Protein AF-A0A3A8JZC2-F1 (afdb_monomer_lite)

Secondary structure (DSSP, 8-state):
--------EEETTEEEPB-TTS-EEHHHHHHHTT--GGG-HHHHTTSHHHHHHHHHHHHH-TT---EEEE-STT-EEEE-HHHHHHHHHHH-HHHHHHHHHHHHHHHTT-------PPPPS-HHHHHHHHHHHHHHHHHHHHHHHHHHHHHHHHHHHHHHHHHTT-TTSPEEHHHHHHHTT--HHHHHHHHHHTTSEE-SSTTPPPEE-HHHHHTTSEEEEEE--S---TTS----EEEEEE-HHHHHHHHHHHGGGPPPPPPP------------

Foldseek 3Di:
DDDDDFPFFDQPNFTWDADPVGWTFVVSLCVSLPVDPCLDPVNLCVDPVNVVVQVVQCVVDVPDPQWDFADDPPTTITGDPVVSLVSQVVSDPVSNVSSCVRVVCVVVVNRPDVDPDDCPPDNVVVVVVVVVVVVVVVVVVVVVVVVVVVVVVCVVVVVVVVLLVPPPPWDFLVVLCVVLQADSVRSVVVCVVVQQWDAPDVVAETDGDPVCVVVSQKDKDWDFDPDDDPPDDTDIGIGIIGGPNNSVVCCVPCSVNHDDDDPDPPPPPPDDDDDD

Radius of gyration: 37.82 Å; chains: 1; bounding box: 109×57×93 Å

pLDDT: mean 80.76, std 15.84, range [32.66, 95.62]

Sequence (276 aa):
MSSCKPSSIQVGDVVITQDAHGRYSLNDLHRAAGGEKRHQPSDFLRLASTQEMVRELNSGDPRSLPVEVVAGRNGGTYVCRDLVYDYAMWVSAEFRVKVIRVFDAVATGHVPQPAIPALPGDYLEALEALVVAEREKKRLAAENEAQQAQLAEQQPLYELGRDFLDTKDLWGLKKTARHLRVPQQTFFNALKQDKVLFREFEGGPWVPRALFREKGLLVFQARVPRRQQPGEQPKSYGQTMVTAAGVEWFSKKYGHLATPIPPPRANCWRWLRADE

Structure (mmCIF, N/CA/C/O backbone):
data_AF-A0A3A8JZC2-F1
#
_entry.id   AF-A0A3A8JZC2-F1
#
loop_
_atom_site.group_PDB
_atom_site.id
_atom_site.type_symbol
_atom_site.label_atom_id
_atom_site.label_alt_id
_atom_site.label_comp_id
_atom_site.label_asym_id
_atom_site.label_entity_id
_atom_site.label_seq_id
_atom_site.pdbx_PDB_ins_code
_atom_site.Cartn_x
_atom_site.Cartn_y
_atom_site.Cartn_z
_atom_site.occupancy
_atom_site.B_iso_or_equiv
_atom_site.auth_seq_id
_atom_site.auth_comp_id
_atom_site.auth_asym_id
_atom_site.auth_atom_id
_atom_site.pdbx_PDB_model_num
ATOM 1 N N . MET A 1 1 ? 29.809 -2.896 -45.544 1.00 32.66 1 MET A N 1
ATOM 2 C CA . MET A 1 1 ? 28.345 -3.063 -45.422 1.00 32.66 1 MET A CA 1
ATOM 3 C C . MET A 1 1 ? 28.088 -3.785 -44.109 1.00 32.66 1 MET A C 1
ATOM 5 O O . MET A 1 1 ? 28.152 -5.005 -44.064 1.00 32.66 1 MET A O 1
ATOM 9 N N . SER A 1 2 ? 27.955 -3.033 -43.016 1.00 35.47 2 SER A N 1
ATOM 10 C CA . SER A 1 2 ? 27.813 -3.600 -41.673 1.00 35.47 2 SER A CA 1
ATOM 11 C C . SER A 1 2 ? 26.347 -3.933 -41.423 1.00 35.47 2 SER A C 1
ATOM 13 O O . SER A 1 2 ? 25.512 -3.042 -41.317 1.00 35.47 2 SER A O 1
ATOM 15 N N . SER A 1 3 ? 26.040 -5.226 -41.377 1.00 36.59 3 SER A N 1
ATOM 16 C CA . SER A 1 3 ? 24.744 -5.755 -40.961 1.00 36.59 3 SER A CA 1
ATOM 17 C C . SER A 1 3 ? 24.585 -5.551 -39.451 1.00 36.59 3 SER A C 1
ATOM 19 O O . SER A 1 3 ? 25.008 -6.397 -38.663 1.00 36.59 3 SER A O 1
ATOM 21 N N . CYS A 1 4 ? 23.996 -4.431 -39.030 1.00 33.84 4 CYS A N 1
ATOM 22 C CA . CYS A 1 4 ? 23.571 -4.243 -37.645 1.00 33.84 4 CYS A CA 1
ATOM 23 C C . CYS A 1 4 ? 22.380 -5.171 -37.365 1.00 33.84 4 CYS A C 1
ATOM 25 O O . CYS A 1 4 ? 21.314 -5.017 -37.958 1.00 33.84 4 CYS A O 1
ATOM 27 N N . LYS A 1 5 ? 22.564 -6.159 -36.481 1.00 42.53 5 LYS A N 1
ATOM 28 C CA . LYS A 1 5 ? 21.446 -6.920 -35.907 1.00 42.53 5 LYS A CA 1
ATOM 29 C C . LYS A 1 5 ? 20.488 -5.926 -35.231 1.00 42.53 5 LYS A C 1
ATOM 31 O O . LYS A 1 5 ? 20.975 -5.119 -34.441 1.00 42.53 5 LYS A O 1
ATOM 36 N N . PRO A 1 6 ? 19.170 -5.973 -35.490 1.00 50.28 6 PRO A N 1
ATOM 37 C CA . PRO A 1 6 ? 18.229 -5.154 -34.741 1.00 50.28 6 PRO A CA 1
ATOM 38 C C . PRO A 1 6 ? 18.239 -5.617 -33.281 1.00 50.28 6 PRO A C 1
ATOM 40 O O . PRO A 1 6 ? 17.974 -6.784 -32.983 1.00 50.28 6 PRO A O 1
ATOM 43 N N . SER A 1 7 ? 18.579 -4.711 -32.368 1.00 57.12 7 SER A N 1
ATOM 44 C CA . SER A 1 7 ? 18.416 -4.932 -30.934 1.00 57.12 7 SER A CA 1
ATOM 45 C C . SER A 1 7 ? 16.920 -5.056 -30.656 1.00 57.12 7 SER A C 1
ATOM 47 O O . SER A 1 7 ? 16.180 -4.085 -30.779 1.00 57.12 7 SER A O 1
ATOM 49 N N . SER A 1 8 ? 16.450 -6.263 -30.340 1.00 67.38 8 SER A N 1
ATOM 50 C CA . SER A 1 8 ? 15.034 -6.515 -30.058 1.00 67.38 8 SER A CA 1
ATOM 51 C C . SER A 1 8 ? 14.651 -5.878 -28.720 1.00 67.38 8 SER A C 1
ATOM 53 O O . SER A 1 8 ? 14.873 -6.473 -27.666 1.00 67.38 8 SER A O 1
ATOM 55 N N . ILE A 1 9 ? 14.082 -4.671 -28.753 1.00 82.50 9 ILE A N 1
ATOM 56 C CA . ILE A 1 9 ? 13.542 -3.992 -27.569 1.00 82.50 9 ILE A CA 1
ATOM 57 C C . ILE A 1 9 ? 12.091 -4.435 -27.368 1.00 82.50 9 ILE A C 1
ATOM 59 O O . ILE A 1 9 ? 11.289 -4.367 -28.295 1.00 82.50 9 ILE A O 1
ATOM 63 N N . GLN A 1 10 ? 11.738 -4.876 -26.160 1.00 85.69 10 GLN A N 1
ATOM 64 C CA . GLN A 1 10 ? 10.372 -5.266 -25.798 1.00 85.69 10 GLN A CA 1
ATOM 65 C C . GLN A 1 10 ? 9.787 -4.293 -24.776 1.00 85.69 10 GLN A C 1
ATOM 67 O O . GLN A 1 10 ? 10.408 -4.019 -23.750 1.00 85.69 10 GLN A O 1
ATOM 72 N N . VAL A 1 11 ? 8.583 -3.783 -25.044 1.00 83.75 11 VAL A N 1
ATOM 73 C CA . VAL A 1 11 ? 7.812 -2.951 -24.109 1.00 83.75 11 VAL A CA 1
ATOM 74 C C . VAL A 1 11 ? 6.503 -3.676 -23.807 1.00 83.75 11 VAL A C 1
ATOM 76 O O . VAL A 1 11 ? 5.629 -3.775 -24.667 1.00 83.75 11 VAL A O 1
ATOM 79 N N . GLY A 1 12 ? 6.375 -4.210 -22.588 1.00 81.62 12 GLY A N 1
ATOM 80 C CA . GLY A 1 12 ? 5.307 -5.165 -22.276 1.00 81.62 12 GLY A CA 1
ATOM 81 C C . GLY A 1 12 ? 5.463 -6.428 -23.128 1.00 81.62 12 GLY A C 1
ATOM 82 O O . GLY A 1 12 ? 6.566 -6.955 -23.230 1.00 81.62 12 GLY A O 1
ATOM 83 N N . ASP A 1 13 ? 4.388 -6.851 -23.792 1.00 82.12 13 ASP A N 1
ATOM 84 C CA . ASP A 1 13 ? 4.382 -8.045 -24.654 1.00 82.12 13 ASP A CA 1
ATOM 85 C C . ASP A 1 13 ? 4.677 -7.732 -26.134 1.00 82.12 13 ASP A C 1
ATOM 87 O O . ASP A 1 13 ? 4.568 -8.600 -27.003 1.00 82.12 13 ASP A O 1
ATOM 91 N N . VAL A 1 14 ? 5.023 -6.480 -26.456 1.00 88.00 14 VAL A N 1
ATOM 92 C CA . VAL A 1 14 ? 5.218 -6.033 -27.839 1.00 88.00 14 VAL A CA 1
ATOM 93 C C . VAL A 1 14 ? 6.696 -5.783 -28.119 1.00 88.00 14 VAL A C 1
ATOM 95 O O . VAL A 1 14 ? 7.346 -4.967 -27.464 1.00 88.00 14 VAL A O 1
ATOM 98 N N . VAL A 1 15 ? 7.215 -6.464 -29.142 1.00 88.94 15 VAL A N 1
ATOM 99 C CA . VAL A 1 15 ? 8.532 -6.176 -29.723 1.00 88.94 15 VAL A CA 1
ATOM 100 C C . VAL A 1 15 ? 8.439 -4.884 -30.531 1.00 88.94 15 VAL A C 1
ATOM 102 O O . VAL A 1 15 ? 7.585 -4.755 -31.410 1.00 88.94 15 VAL A O 1
ATOM 105 N N . ILE A 1 16 ? 9.316 -3.933 -30.223 1.00 90.25 16 ILE A N 1
ATOM 106 C CA . ILE A 1 16 ? 9.430 -2.657 -30.917 1.00 90.25 16 ILE A CA 1
ATOM 107 C C . ILE A 1 16 ? 10.426 -2.808 -32.059 1.00 90.25 16 ILE A C 1
ATOM 109 O O . ILE A 1 16 ? 11.611 -3.070 -31.840 1.00 90.25 16 ILE A O 1
ATOM 113 N N . THR A 1 17 ? 9.946 -2.622 -33.285 1.00 89.12 17 THR A N 1
ATOM 114 C CA . THR A 1 17 ? 10.793 -2.696 -34.476 1.00 89.12 17 THR A CA 1
ATOM 115 C C . THR A 1 17 ? 11.673 -1.454 -34.579 1.00 89.12 17 THR A C 1
ATOM 117 O O . THR A 1 17 ? 11.202 -0.335 -34.359 1.00 89.12 17 THR A O 1
ATOM 120 N N . GLN A 1 18 ? 12.934 -1.653 -34.958 1.00 88.00 18 GLN A N 1
ATOM 121 C CA . GLN A 1 18 ? 13.877 -0.583 -35.259 1.00 88.00 18 GLN A CA 1
ATOM 122 C C . GLN A 1 18 ? 14.235 -0.608 -36.747 1.00 88.00 18 GLN A C 1
ATOM 124 O O . GLN A 1 18 ? 14.371 -1.685 -37.331 1.00 88.00 18 GLN A O 1
ATOM 129 N N . ASP A 1 19 ? 14.369 0.561 -37.365 1.00 85.81 19 ASP A N 1
ATOM 130 C CA . ASP A 1 19 ? 14.799 0.663 -38.758 1.00 85.81 19 ASP A CA 1
ATOM 131 C C . ASP A 1 19 ? 16.331 0.715 -38.910 1.00 85.81 19 ASP A C 1
ATOM 133 O O . ASP A 1 19 ? 17.086 0.719 -37.935 1.00 85.81 19 ASP A O 1
ATOM 137 N N . ALA A 1 20 ? 16.803 0.767 -40.159 1.00 82.25 20 ALA A N 1
ATOM 138 C CA . ALA A 1 20 ? 18.231 0.795 -40.483 1.00 82.25 20 ALA A CA 1
ATOM 139 C C . ALA A 1 20 ? 18.966 2.048 -39.967 1.00 82.25 20 ALA A C 1
ATOM 141 O O . ALA A 1 20 ? 20.194 2.045 -39.886 1.00 82.25 20 ALA A O 1
ATOM 142 N N . HIS A 1 21 ? 18.229 3.101 -39.611 1.00 81.50 21 HIS A N 1
ATOM 143 C CA . HIS A 1 21 ? 18.758 4.359 -39.086 1.00 81.50 21 HIS A CA 1
ATOM 144 C C . HIS A 1 21 ? 18.653 4.443 -37.557 1.00 81.50 21 HIS A C 1
ATOM 146 O O . HIS A 1 21 ? 18.985 5.472 -36.970 1.00 81.50 21 HIS A O 1
ATOM 152 N N . GLY A 1 22 ? 18.218 3.368 -36.897 1.00 83.69 22 GLY A N 1
ATOM 153 C CA . GLY A 1 22 ? 18.127 3.305 -35.447 1.00 83.69 22 GLY A CA 1
ATOM 154 C C . GLY A 1 22 ? 16.863 3.941 -34.856 1.00 83.69 22 GLY A C 1
ATOM 155 O O . GLY A 1 22 ? 16.810 4.141 -33.639 1.00 83.69 22 GLY A O 1
ATOM 156 N N . ARG A 1 23 ? 15.840 4.241 -35.663 1.00 90.00 23 ARG A N 1
ATOM 157 C CA . ARG A 1 23 ? 14.550 4.786 -35.203 1.00 90.00 23 ARG A CA 1
ATOM 158 C C . ARG A 1 23 ? 13.572 3.683 -34.831 1.00 90.00 23 ARG A C 1
ATOM 160 O O . ARG A 1 23 ? 13.573 2.613 -35.431 1.00 90.00 23 ARG A O 1
ATOM 167 N N . TYR A 1 24 ? 12.697 3.971 -33.878 1.00 91.75 24 TYR A N 1
ATOM 168 C CA . TYR A 1 24 ? 11.741 3.031 -33.304 1.00 91.75 24 TYR A CA 1
ATOM 169 C C . TYR A 1 24 ? 10.343 3.211 -33.891 1.00 91.75 24 TYR A C 1
ATOM 171 O O . TYR A 1 24 ? 9.880 4.335 -34.088 1.00 91.75 24 TYR A O 1
ATOM 179 N N . SER A 1 25 ? 9.656 2.097 -34.135 1.00 92.56 25 SER A N 1
ATOM 180 C CA . SER A 1 25 ? 8.290 2.063 -34.664 1.00 92.56 25 SER A CA 1
ATOM 181 C C . SER A 1 25 ? 7.274 2.590 -33.647 1.00 92.56 25 SER A C 1
ATOM 183 O O . SER A 1 25 ? 6.933 1.923 -32.667 1.00 92.56 25 SER A O 1
ATOM 185 N N . LEU A 1 26 ? 6.722 3.773 -33.912 1.00 93.94 26 LEU A N 1
ATOM 186 C CA . LEU A 1 26 ? 5.672 4.387 -33.103 1.00 93.94 26 LEU A CA 1
ATOM 187 C C . LEU A 1 26 ? 4.365 3.582 -33.154 1.00 93.94 26 LEU A C 1
ATOM 189 O O . LEU A 1 26 ? 3.600 3.581 -32.194 1.00 93.94 26 LEU A O 1
ATOM 193 N N . ASN A 1 27 ? 4.132 2.841 -34.242 1.00 92.94 27 ASN A N 1
ATOM 194 C CA . ASN A 1 27 ? 2.996 1.926 -34.370 1.00 92.94 27 ASN A CA 1
ATOM 195 C C . ASN A 1 27 ? 3.091 0.755 -33.379 1.00 92.94 27 ASN A C 1
ATOM 197 O O . ASN A 1 27 ? 2.078 0.335 -32.814 1.00 92.94 27 ASN A O 1
ATOM 201 N N . ASP A 1 28 ? 4.299 0.233 -33.151 1.00 92.56 28 ASP A N 1
ATOM 202 C CA . ASP A 1 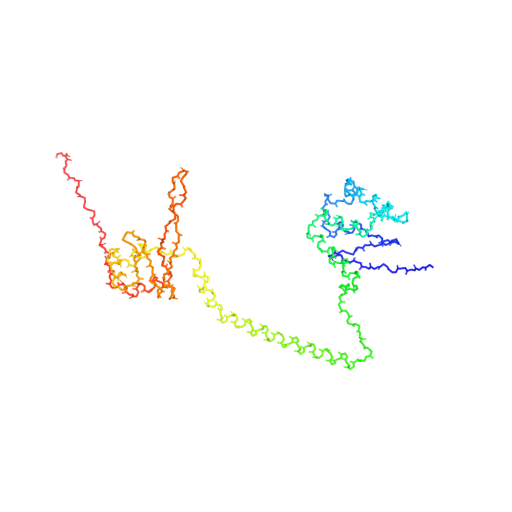28 ? 4.517 -0.833 -32.172 1.00 92.56 28 ASP A CA 1
ATOM 203 C C . ASP A 1 28 ? 4.363 -0.299 -30.744 1.00 92.56 28 ASP A C 1
ATOM 205 O O . ASP A 1 28 ? 3.709 -0.945 -29.925 1.00 92.56 28 ASP A O 1
ATOM 209 N N . LEU A 1 29 ? 4.855 0.916 -30.463 1.00 92.88 29 LEU A N 1
ATOM 210 C CA . LEU A 1 29 ? 4.621 1.583 -29.176 1.00 92.88 29 LEU A CA 1
ATOM 211 C C . LEU A 1 29 ? 3.138 1.860 -28.930 1.00 92.88 29 LEU A C 1
ATOM 213 O O . LEU A 1 29 ? 2.651 1.651 -27.823 1.00 92.88 29 LEU A O 1
ATOM 217 N N . HIS A 1 30 ? 2.410 2.294 -29.956 1.00 93.81 30 HIS A N 1
ATOM 218 C CA . HIS A 1 30 ? 0.974 2.522 -29.869 1.00 93.81 30 HIS A CA 1
ATOM 219 C C . HIS A 1 30 ? 0.218 1.244 -29.491 1.00 93.81 30 HIS A C 1
ATOM 221 O O . HIS A 1 30 ? -0.664 1.259 -28.631 1.00 93.81 30 HIS A O 1
ATOM 227 N N . ARG A 1 31 ? 0.607 0.112 -30.091 1.00 92.56 31 ARG A N 1
ATOM 228 C CA . ARG A 1 31 ? 0.071 -1.208 -29.746 1.00 92.56 31 ARG A CA 1
ATOM 229 C C . ARG A 1 31 ? 0.446 -1.611 -28.317 1.00 92.56 31 ARG A C 1
ATOM 231 O O . ARG A 1 31 ? -0.423 -2.079 -27.588 1.00 92.56 31 ARG A O 1
ATOM 238 N N . ALA A 1 32 ? 1.689 -1.369 -27.899 1.00 92.25 32 ALA A N 1
ATOM 239 C CA . ALA A 1 32 ? 2.161 -1.624 -26.534 1.00 92.25 32 ALA A CA 1
ATOM 240 C C . ALA A 1 32 ? 1.425 -0.781 -25.474 1.00 92.25 32 ALA A C 1
ATOM 242 O O . ALA A 1 32 ? 1.244 -1.219 -24.340 1.00 92.25 32 ALA A O 1
ATOM 243 N N . ALA A 1 33 ? 0.976 0.417 -25.851 1.00 90.00 33 ALA A N 1
ATOM 244 C CA . ALA A 1 33 ? 0.192 1.322 -25.017 1.00 90.00 33 ALA A CA 1
ATOM 245 C C . ALA A 1 33 ? -1.304 0.963 -24.918 1.00 90.00 33 ALA A C 1
ATOM 247 O O . ALA A 1 33 ? -2.027 1.607 -24.161 1.00 90.00 33 ALA A O 1
ATOM 248 N N . GLY A 1 34 ? -1.782 -0.028 -25.680 1.00 91.19 34 GLY A N 1
ATOM 249 C CA . GLY A 1 34 ? -3.189 -0.449 -25.691 1.00 91.19 34 GLY A CA 1
ATOM 250 C C . GLY A 1 34 ? -4.012 0.029 -26.894 1.00 91.19 34 GLY A C 1
ATOM 251 O O . GLY A 1 34 ? -5.204 -0.258 -26.955 1.00 91.19 34 GLY A O 1
ATOM 252 N N . GLY A 1 35 ? -3.412 0.720 -27.872 1.00 91.12 35 GLY A N 1
ATOM 253 C CA . GLY A 1 35 ? -4.036 0.977 -29.180 1.00 91.12 35 GLY A CA 1
ATOM 254 C C . GLY A 1 35 ? -5.245 1.924 -29.179 1.00 91.12 35 GLY A C 1
ATOM 255 O O . GLY A 1 35 ? -6.092 1.857 -30.072 1.00 91.12 35 GLY A O 1
ATOM 256 N N . GLU A 1 36 ? -5.375 2.791 -28.173 1.00 92.31 36 GLU A N 1
ATOM 257 C CA . GLU A 1 36 ? -6.504 3.720 -28.074 1.00 92.31 36 GLU A CA 1
ATOM 258 C C . GLU A 1 36 ? -6.496 4.761 -29.202 1.00 92.31 36 GLU A C 1
ATOM 260 O O . GLU A 1 36 ? -5.521 5.484 -29.373 1.00 92.31 36 GLU A O 1
ATOM 265 N N . LYS A 1 37 ? -7.617 4.946 -29.911 1.00 92.00 37 LYS A N 1
ATOM 266 C CA . LYS A 1 37 ? -7.690 5.845 -31.084 1.00 92.00 37 LYS A CA 1
ATOM 267 C C . LYS A 1 37 ? -7.189 7.276 -30.842 1.00 92.00 37 LYS A C 1
ATOM 269 O O . LYS A 1 37 ? -6.607 7.854 -31.744 1.00 92.00 37 LYS A O 1
ATOM 274 N N . ARG A 1 38 ? -7.382 7.835 -29.642 1.00 91.69 38 ARG A N 1
ATOM 275 C CA . ARG A 1 38 ? -6.912 9.189 -29.284 1.00 91.69 38 ARG A CA 1
ATOM 276 C C . ARG A 1 38 ? -5.388 9.326 -29.216 1.00 91.69 38 ARG A C 1
ATOM 278 O O . ARG A 1 38 ? -4.890 10.441 -29.212 1.00 91.69 38 ARG A O 1
ATOM 285 N N . HIS A 1 39 ? -4.668 8.208 -29.126 1.00 93.62 39 HIS A N 1
ATOM 286 C CA . HIS A 1 39 ? -3.213 8.157 -29.015 1.00 93.62 39 HIS A CA 1
ATOM 287 C C . HIS A 1 39 ? -2.543 7.734 -30.327 1.00 93.62 39 HIS A C 1
ATOM 289 O O . HIS A 1 39 ? -1.429 7.204 -30.316 1.00 93.62 39 HIS A O 1
ATOM 295 N N . GLN A 1 40 ? -3.223 7.895 -31.465 1.00 93.00 40 GLN A N 1
ATOM 296 C CA . GLN A 1 40 ? -2.682 7.457 -32.745 1.00 93.00 40 GLN A CA 1
ATOM 297 C C . GLN A 1 40 ? -1.400 8.225 -33.117 1.00 93.00 40 GLN A C 1
ATOM 299 O O . GLN A 1 40 ? -1.322 9.438 -32.910 1.00 93.00 40 GLN A O 1
ATOM 304 N N . PRO A 1 41 ? -0.407 7.548 -33.722 1.00 93.38 41 PRO A N 1
ATOM 305 C CA . PRO A 1 41 ? 0.836 8.169 -34.189 1.00 93.38 41 PRO A CA 1
ATOM 306 C C . PRO A 1 41 ? 0.634 9.400 -35.084 1.00 93.38 41 PRO A C 1
ATOM 308 O O . PRO A 1 41 ? 1.400 10.357 -35.005 1.00 93.38 41 PRO A O 1
ATOM 311 N N . SER A 1 42 ? -0.410 9.405 -35.919 1.00 90.94 42 SER A N 1
ATOM 312 C CA . SER A 1 42 ? -0.754 10.546 -36.773 1.00 90.94 42 SER A CA 1
ATOM 313 C C . SER A 1 42 ? -1.184 11.776 -35.979 1.00 90.94 42 SER A C 1
ATOM 315 O O . SER A 1 42 ? -0.852 12.890 -36.372 1.00 90.94 42 SER A O 1
ATOM 317 N N . ASP A 1 43 ? -1.910 11.586 -34.877 1.00 93.25 43 ASP A N 1
ATOM 318 C CA . ASP A 1 43 ? -2.395 12.686 -34.042 1.00 93.25 43 ASP A CA 1
ATOM 319 C C . ASP A 1 43 ? -1.253 13.275 -33.220 1.00 93.25 43 ASP A C 1
ATOM 321 O O . ASP A 1 43 ? -1.117 14.495 -33.144 1.00 93.25 43 ASP A O 1
ATOM 325 N N . PHE A 1 44 ? -0.369 12.415 -32.708 1.00 94.38 44 PHE A N 1
ATOM 326 C CA . PHE A 1 44 ? 0.852 12.826 -32.021 1.00 94.38 44 PHE A CA 1
ATOM 327 C C . PHE A 1 44 ? 1.730 13.740 -32.889 1.00 94.38 44 PHE A C 1
ATOM 329 O O . PHE A 1 44 ? 2.082 14.839 -32.472 1.00 94.38 44 PHE A O 1
ATOM 336 N N . LEU A 1 45 ? 2.013 13.351 -34.138 1.00 92.38 45 LEU A N 1
ATOM 337 C CA . LEU A 1 45 ? 2.840 14.158 -35.051 1.00 92.38 45 LEU A CA 1
ATOM 338 C C . LEU A 1 45 ? 2.199 15.498 -35.464 1.00 92.38 45 LEU A C 1
ATOM 340 O O . LEU A 1 45 ? 2.875 16.377 -36.007 1.00 92.38 45 LEU A O 1
ATOM 344 N N . ARG A 1 46 ? 0.892 15.670 -35.240 1.00 92.75 46 ARG A N 1
ATOM 345 C CA . ARG A 1 46 ? 0.176 16.923 -35.515 1.00 92.75 46 ARG A CA 1
ATOM 346 C C . ARG A 1 46 ? 0.214 17.901 -34.344 1.00 92.75 46 ARG A C 1
ATOM 348 O O . ARG A 1 46 ? -0.156 19.057 -34.541 1.00 92.75 46 ARG A O 1
ATOM 355 N N . LEU A 1 47 ? 0.636 17.467 -33.155 1.00 94.00 47 LEU A N 1
ATOM 356 C CA . LEU A 1 47 ? 0.746 18.336 -31.988 1.00 94.00 47 LEU A CA 1
ATOM 357 C C . LEU A 1 47 ? 1.810 19.412 -32.219 1.00 94.00 47 LEU A C 1
ATOM 359 O O . LEU A 1 47 ? 2.914 19.124 -32.679 1.00 94.00 47 LEU A O 1
ATOM 363 N N . ALA A 1 48 ? 1.483 20.653 -31.850 1.00 93.19 48 ALA A N 1
ATOM 364 C CA . ALA A 1 48 ? 2.405 21.781 -31.970 1.00 93.19 48 ALA A CA 1
ATOM 365 C C . ALA A 1 48 ? 3.699 21.540 -31.174 1.00 93.19 48 ALA A C 1
ATOM 367 O O . ALA A 1 48 ? 4.783 21.745 -31.709 1.00 93.19 48 ALA A O 1
ATOM 368 N N . SER A 1 49 ? 3.588 21.002 -29.953 1.00 92.06 49 SER A N 1
ATOM 369 C CA . SER A 1 49 ? 4.734 20.659 -29.098 1.00 92.06 49 SER A CA 1
ATOM 370 C C . SER A 1 49 ? 5.676 19.651 -29.758 1.00 92.06 49 SER A C 1
ATOM 372 O O . SER A 1 49 ? 6.890 19.834 -29.764 1.00 92.06 49 SER A O 1
ATOM 374 N N . THR A 1 50 ? 5.123 18.606 -30.373 1.00 93.00 50 THR A N 1
ATOM 375 C CA . THR A 1 50 ? 5.910 17.570 -31.048 1.00 93.00 50 THR A CA 1
ATOM 376 C C . THR A 1 50 ? 6.563 18.122 -32.316 1.00 93.00 50 THR A C 1
ATOM 378 O O . THR A 1 50 ? 7.716 17.809 -32.599 1.00 93.00 50 THR A O 1
ATOM 381 N N . GLN A 1 51 ? 5.886 19.001 -33.062 1.00 92.75 51 GLN A N 1
ATOM 382 C CA . GLN A 1 51 ? 6.485 19.677 -34.219 1.00 92.75 51 GLN A CA 1
ATOM 383 C C . GLN A 1 51 ? 7.625 20.622 -33.826 1.00 92.75 51 GLN A C 1
ATOM 385 O O . GLN A 1 51 ? 8.632 20.681 -34.531 1.00 92.75 51 GLN A O 1
ATOM 390 N N . GLU A 1 52 ? 7.488 21.347 -32.717 1.00 93.25 52 GLU A N 1
ATOM 391 C CA . GLU A 1 52 ? 8.556 22.181 -32.155 1.00 93.25 52 GLU A CA 1
ATOM 392 C C . GLU A 1 52 ? 9.759 21.330 -31.739 1.00 93.25 52 GLU A C 1
ATOM 394 O O . GLU A 1 52 ? 10.883 21.623 -32.144 1.00 93.25 52 GLU A O 1
ATOM 399 N N . MET A 1 53 ? 9.523 20.217 -31.042 1.00 92.31 53 MET A N 1
ATOM 400 C CA . MET A 1 53 ? 10.578 19.275 -30.663 1.00 92.31 53 MET A CA 1
ATOM 401 C C . MET A 1 53 ? 11.288 18.675 -31.885 1.00 92.31 53 MET A C 1
ATOM 403 O O . MET A 1 53 ? 12.513 18.600 -31.918 1.00 92.31 53 MET A O 1
ATOM 407 N N . VAL A 1 54 ? 10.544 18.293 -32.927 1.00 91.38 54 VAL A N 1
ATOM 408 C CA . VAL A 1 54 ? 11.125 17.807 -34.189 1.00 91.38 54 VAL A CA 1
ATOM 409 C C . VAL A 1 54 ? 12.003 18.876 -34.844 1.00 91.38 54 VAL A C 1
ATOM 411 O O . VAL A 1 54 ? 13.054 18.540 -35.389 1.00 91.38 54 VAL A O 1
ATOM 414 N N . ARG A 1 55 ? 11.610 20.156 -34.809 1.00 90.06 55 ARG A N 1
ATOM 415 C CA . ARG A 1 55 ? 12.438 21.253 -35.343 1.00 90.06 55 ARG A CA 1
ATOM 416 C C . ARG A 1 55 ? 13.744 21.392 -34.566 1.00 90.06 55 ARG A C 1
ATOM 418 O O . ARG A 1 55 ? 14.788 21.469 -35.203 1.00 90.06 55 ARG A O 1
ATOM 425 N N . GLU A 1 56 ? 13.684 21.339 -33.238 1.00 90.19 56 GLU A N 1
ATOM 426 C CA . GLU A 1 56 ? 14.868 21.420 -32.371 1.00 90.19 56 GLU A CA 1
ATOM 427 C C . GLU A 1 56 ? 15.847 20.257 -32.620 1.00 90.19 56 GLU A C 1
ATOM 429 O O . GLU A 1 56 ? 17.056 20.446 -32.772 1.00 90.19 56 GLU A O 1
ATOM 434 N N . LEU A 1 57 ? 15.318 19.037 -32.759 1.00 87.56 57 LEU A N 1
ATOM 435 C CA . LEU A 1 57 ? 16.119 17.845 -33.054 1.00 87.56 57 LEU A CA 1
ATOM 436 C C . LEU A 1 57 ? 16.760 17.876 -34.451 1.00 87.56 57 LEU A C 1
ATOM 438 O O . LEU A 1 57 ? 17.798 17.248 -34.658 1.00 87.56 57 LEU A O 1
ATOM 442 N N . ASN A 1 58 ? 16.160 18.596 -35.404 1.00 84.81 58 ASN A N 1
ATOM 443 C CA . ASN A 1 58 ? 16.737 18.818 -36.732 1.00 84.81 58 ASN A CA 1
ATOM 444 C C . ASN A 1 58 ? 17.794 19.935 -36.733 1.00 84.81 58 ASN A C 1
ATOM 446 O O . ASN A 1 58 ? 18.731 19.878 -37.528 1.00 84.81 58 ASN A O 1
ATOM 450 N N . SER A 1 59 ? 17.672 20.954 -35.872 1.00 78.75 59 SER A N 1
ATOM 451 C CA . SER A 1 59 ? 18.662 22.040 -35.798 1.00 78.75 59 SER A CA 1
ATOM 452 C C . SER A 1 59 ? 19.984 21.620 -35.155 1.00 78.75 59 SER A C 1
ATOM 454 O O . SER A 1 59 ? 21.014 22.216 -35.463 1.00 78.75 59 SER A O 1
ATOM 456 N N . GLY A 1 60 ? 19.975 20.598 -34.292 1.00 69.94 60 GLY A N 1
ATOM 457 C CA . GLY A 1 60 ? 21.178 20.099 -33.614 1.00 69.94 60 GLY A CA 1
ATOM 458 C C . GLY A 1 60 ? 22.135 19.284 -34.499 1.00 69.94 60 GLY A C 1
ATOM 459 O O . GLY A 1 60 ? 23.345 19.335 -34.290 1.00 69.94 60 GLY A O 1
ATOM 460 N N . ASP A 1 61 ? 21.620 18.559 -35.500 1.00 73.12 61 ASP A N 1
ATOM 461 C CA . ASP A 1 61 ? 22.414 17.804 -36.482 1.00 73.12 61 ASP A CA 1
ATOM 462 C C . ASP A 1 61 ? 21.646 17.692 -37.818 1.00 73.12 61 ASP A C 1
ATOM 464 O O . ASP A 1 61 ? 20.620 17.013 -37.871 1.00 73.12 61 ASP A O 1
ATOM 468 N N . PRO A 1 62 ? 22.141 18.279 -38.927 1.00 66.50 62 PRO A N 1
ATOM 469 C CA . PRO A 1 62 ? 21.501 18.202 -40.246 1.00 66.50 62 PRO A CA 1
ATOM 470 C C . PRO A 1 62 ? 21.367 16.785 -40.825 1.00 66.50 62 PRO A C 1
ATOM 472 O O . PRO A 1 62 ? 20.667 16.596 -41.821 1.00 66.50 62 PRO A O 1
ATOM 475 N N . ARG A 1 63 ? 22.079 15.794 -40.269 1.00 69.62 63 ARG A N 1
ATOM 476 C CA . ARG A 1 63 ? 21.955 14.374 -40.646 1.00 69.62 63 ARG A CA 1
ATOM 477 C C . ARG A 1 63 ? 20.960 13.611 -39.775 1.00 69.62 63 ARG A C 1
ATOM 479 O O . ARG A 1 63 ? 20.656 12.457 -40.084 1.00 69.62 63 ARG A O 1
ATOM 486 N N . SER A 1 64 ? 20.464 14.231 -38.707 1.00 72.06 64 SER A N 1
ATOM 487 C CA . SER A 1 64 ? 19.399 13.678 -37.883 1.00 72.06 64 SER A CA 1
ATOM 488 C C . SER A 1 64 ? 18.120 13.617 -38.707 1.00 72.06 64 SER A C 1
ATOM 490 O O . SER A 1 64 ? 17.654 14.616 -39.244 1.00 72.06 64 SER A O 1
ATOM 492 N N . LEU A 1 65 ? 17.547 12.423 -38.819 1.00 80.75 65 LEU A N 1
ATOM 493 C CA . LEU A 1 65 ? 16.223 12.218 -39.389 1.00 80.75 65 LEU A CA 1
ATOM 494 C C . LEU A 1 65 ? 15.306 11.804 -38.238 1.00 80.75 65 LEU A C 1
ATOM 496 O O . LEU A 1 65 ? 15.115 10.611 -38.038 1.00 80.75 65 LEU A O 1
ATOM 500 N N . PRO A 1 66 ? 14.774 12.734 -37.427 1.00 82.69 66 PRO A N 1
ATOM 501 C CA . PRO A 1 66 ? 14.083 12.395 -36.184 1.00 82.69 66 PRO A CA 1
ATOM 502 C C . PRO A 1 66 ? 12.760 11.653 -36.406 1.00 82.69 66 PRO A C 1
ATOM 504 O O . PRO A 1 66 ? 12.331 10.910 -35.526 1.00 82.69 66 PRO A O 1
ATOM 507 N N . VAL A 1 67 ? 12.128 11.818 -37.573 1.00 88.88 67 VAL A N 1
ATOM 508 C CA . VAL A 1 67 ? 10.879 11.144 -37.951 1.00 88.88 67 VAL A CA 1
ATOM 509 C C . VAL A 1 67 ? 10.971 10.656 -39.391 1.00 88.88 67 VAL A C 1
ATOM 511 O O . VAL A 1 67 ? 11.356 11.412 -40.279 1.00 88.88 67 VAL A O 1
ATOM 514 N N . GLU A 1 68 ? 10.554 9.418 -39.632 1.00 88.38 68 GLU A N 1
ATOM 515 C CA . GLU A 1 68 ? 10.318 8.877 -40.966 1.00 88.38 68 GLU A CA 1
ATOM 516 C C . GLU A 1 68 ? 8.946 8.213 -41.029 1.00 88.38 68 GLU A C 1
ATOM 518 O O . GLU A 1 68 ? 8.596 7.386 -40.189 1.00 88.38 68 GLU A O 1
ATOM 523 N N . VAL A 1 69 ? 8.155 8.579 -42.036 1.00 88.81 69 VAL A N 1
ATOM 524 C CA . VAL A 1 69 ? 6.851 7.964 -42.292 1.00 88.81 69 VAL A CA 1
ATOM 525 C C . VAL A 1 69 ? 6.962 7.151 -43.570 1.00 88.81 69 VAL A C 1
ATOM 527 O O . VAL A 1 69 ? 7.055 7.705 -44.665 1.00 88.81 69 VAL A O 1
ATOM 530 N N . VAL A 1 70 ? 6.942 5.829 -43.430 1.00 86.44 70 VAL A N 1
ATOM 531 C CA . VAL A 1 70 ? 6.975 4.902 -44.564 1.00 86.44 70 VAL A CA 1
ATOM 532 C C . VAL A 1 70 ? 5.540 4.593 -44.977 1.00 86.44 70 VAL A C 1
ATOM 534 O O . VAL A 1 70 ? 4.753 4.097 -44.172 1.00 86.44 70 VAL A O 1
ATOM 537 N N . ALA A 1 71 ? 5.183 4.876 -46.229 1.00 79.12 71 ALA A N 1
ATOM 538 C CA . ALA A 1 71 ? 3.864 4.563 -46.777 1.00 79.12 71 ALA A CA 1
ATOM 539 C C . ALA A 1 71 ? 3.800 3.121 -47.320 1.00 79.12 71 ALA A C 1
ATOM 541 O O . ALA A 1 71 ? 4.773 2.613 -47.873 1.00 79.12 71 ALA A O 1
ATOM 542 N N . GLY A 1 72 ? 2.637 2.467 -47.213 1.00 76.19 72 GLY A N 1
ATOM 543 C CA . GLY A 1 72 ? 2.374 1.154 -47.820 1.00 76.19 72 GLY A CA 1
ATOM 544 C C . GLY A 1 72 ? 1.865 0.093 -46.841 1.00 76.19 72 GLY A C 1
ATOM 545 O O . GLY A 1 72 ? 1.607 0.371 -45.675 1.00 76.19 72 GLY A O 1
ATOM 546 N N . ARG A 1 73 ? 1.717 -1.150 -47.326 1.00 69.25 73 ARG A N 1
ATOM 547 C CA . ARG A 1 73 ? 1.146 -2.285 -46.565 1.00 69.25 73 ARG A CA 1
ATOM 548 C C . ARG A 1 73 ? 1.942 -2.647 -45.304 1.00 69.25 73 ARG A C 1
ATOM 550 O O . ARG A 1 73 ? 1.348 -3.098 -44.333 1.00 69.25 73 ARG A O 1
ATOM 557 N N . ASN A 1 74 ? 3.252 -2.406 -45.329 1.00 67.81 74 ASN A N 1
ATOM 558 C CA . ASN A 1 74 ? 4.165 -2.569 -44.193 1.00 67.81 74 ASN A CA 1
ATOM 559 C C . ASN A 1 74 ? 4.676 -1.206 -43.691 1.00 67.81 74 ASN A C 1
ATOM 561 O O . ASN A 1 74 ? 5.761 -1.117 -43.124 1.00 67.81 74 ASN A O 1
ATOM 565 N N . GLY A 1 75 ? 3.934 -0.137 -43.988 1.00 78.69 75 GLY A N 1
ATOM 566 C CA . GLY A 1 75 ? 4.285 1.223 -43.619 1.00 78.69 75 GLY A CA 1
ATOM 567 C C . GLY A 1 75 ? 4.114 1.493 -42.126 1.00 78.69 75 GLY A C 1
ATOM 568 O O . GLY A 1 75 ? 3.323 0.844 -41.437 1.00 78.69 75 GLY A O 1
ATOM 569 N N . GLY A 1 76 ? 4.844 2.482 -41.626 1.00 87.00 76 GLY A N 1
ATOM 570 C CA . GLY A 1 76 ? 4.799 2.882 -40.229 1.00 87.00 76 GLY A CA 1
ATOM 571 C C . GLY A 1 76 ? 5.517 4.196 -39.976 1.00 87.00 76 GLY A C 1
ATOM 572 O O . GLY A 1 76 ? 6.280 4.680 -40.813 1.00 87.00 76 GLY A O 1
ATOM 573 N N . THR A 1 77 ? 5.237 4.775 -38.814 1.00 92.69 77 THR A N 1
ATOM 574 C CA . THR A 1 77 ? 5.916 5.973 -38.326 1.00 92.69 77 THR A CA 1
ATOM 575 C C . THR A 1 77 ? 7.093 5.547 -37.459 1.00 92.69 77 THR A C 1
ATOM 577 O O . THR A 1 77 ? 6.888 4.913 -36.426 1.00 92.69 77 THR A O 1
ATOM 580 N N . TYR A 1 78 ? 8.308 5.901 -37.861 1.00 92.00 78 TYR A N 1
ATOM 581 C CA . TYR A 1 78 ? 9.548 5.620 -37.146 1.00 92.00 78 TYR A CA 1
ATOM 582 C C . TYR A 1 78 ? 10.107 6.910 -36.564 1.00 92.00 78 TYR A C 1
ATOM 584 O O . TYR A 1 78 ? 10.211 7.913 -37.267 1.00 92.00 78 TYR A O 1
ATOM 592 N N . VAL A 1 79 ? 10.458 6.894 -35.282 1.00 93.25 79 VAL A N 1
ATOM 593 C CA . VAL A 1 79 ? 10.915 8.088 -34.564 1.00 93.25 79 VAL A CA 1
ATOM 594 C C . VAL A 1 79 ? 12.191 7.833 -33.768 1.00 93.25 79 VAL A C 1
ATOM 596 O O . VAL A 1 79 ? 12.474 6.705 -33.358 1.00 93.25 79 VAL A O 1
ATOM 599 N N . CYS A 1 80 ? 12.987 8.877 -33.547 1.00 91.62 80 CYS A N 1
ATOM 600 C CA . CYS A 1 80 ? 14.164 8.796 -32.686 1.00 91.62 80 CYS A CA 1
ATOM 601 C C . CYS A 1 80 ? 13.785 8.559 -31.209 1.00 91.62 80 CYS A C 1
ATOM 603 O O . CYS A 1 80 ? 12.627 8.678 -30.802 1.00 91.62 80 CYS A O 1
ATOM 605 N N . ARG A 1 81 ? 14.786 8.223 -30.386 1.00 91.00 81 ARG A N 1
ATOM 606 C CA . ARG A 1 81 ? 14.603 7.905 -28.960 1.00 91.00 81 ARG A CA 1
ATOM 607 C C . ARG A 1 81 ? 13.915 9.026 -28.171 1.00 91.00 81 ARG A C 1
ATOM 609 O O . ARG A 1 81 ? 13.091 8.736 -27.311 1.00 91.00 81 ARG A O 1
ATOM 616 N N . ASP A 1 82 ? 14.219 10.285 -28.455 1.00 91.69 82 ASP A N 1
ATOM 617 C CA . ASP A 1 82 ? 13.663 11.400 -27.681 1.00 91.69 82 ASP A CA 1
ATOM 618 C C . ASP A 1 82 ? 12.155 11.543 -27.916 1.00 91.69 82 ASP A C 1
ATOM 620 O O . ASP A 1 82 ? 11.379 11.706 -26.976 1.00 91.69 82 ASP A O 1
ATOM 624 N N . LEU A 1 83 ? 11.720 11.351 -29.163 1.00 93.81 83 LEU A N 1
ATOM 625 C CA . LEU A 1 83 ? 10.304 11.342 -29.532 1.00 93.81 83 LEU A CA 1
ATOM 626 C C . LEU A 1 83 ? 9.555 10.113 -29.007 1.00 93.81 83 LEU A C 1
ATOM 628 O O . LEU A 1 83 ? 8.348 10.185 -28.785 1.00 93.81 83 LEU A O 1
ATOM 632 N N . VAL A 1 84 ? 10.250 8.998 -28.754 1.00 94.00 84 VAL A N 1
ATOM 633 C CA . VAL A 1 84 ? 9.673 7.862 -28.017 1.00 94.00 84 VAL A CA 1
ATOM 634 C C . VAL A 1 84 ? 9.291 8.278 -26.595 1.00 94.00 84 VAL A C 1
ATOM 636 O O . VAL A 1 84 ? 8.206 7.924 -26.125 1.00 94.00 84 VAL A O 1
ATOM 639 N N . TYR A 1 85 ? 10.147 9.036 -25.905 1.00 94.00 85 TYR A N 1
ATOM 640 C CA . TYR A 1 85 ? 9.838 9.514 -24.558 1.00 94.00 85 TYR A CA 1
ATOM 641 C C . TYR A 1 85 ? 8.703 10.535 -24.553 1.00 94.00 85 TYR A C 1
ATOM 643 O O . TYR A 1 85 ? 7.805 10.408 -23.719 1.00 94.00 85 TYR A O 1
ATOM 651 N N . ASP A 1 86 ? 8.707 11.484 -25.491 1.00 94.88 86 ASP A N 1
ATOM 652 C CA . ASP A 1 86 ? 7.629 12.471 -25.639 1.00 94.88 86 ASP A CA 1
ATOM 653 C C . ASP A 1 86 ? 6.281 11.790 -25.928 1.00 94.88 86 ASP A C 1
ATOM 655 O O . ASP A 1 86 ? 5.283 12.042 -25.247 1.00 94.88 86 ASP A O 1
ATOM 659 N N . TYR A 1 87 ? 6.263 10.810 -26.837 1.00 95.00 87 TYR A N 1
ATOM 660 C CA . TYR A 1 87 ? 5.066 10.010 -27.094 1.00 95.00 87 TYR A CA 1
ATOM 661 C C . TYR A 1 87 ? 4.584 9.285 -25.836 1.00 95.00 87 TYR A C 1
ATOM 663 O O . TYR A 1 87 ? 3.402 9.331 -25.497 1.00 95.00 87 TYR A O 1
ATOM 671 N N . ALA A 1 88 ? 5.490 8.638 -25.099 1.00 94.56 88 ALA A N 1
ATOM 672 C CA . ALA A 1 88 ? 5.116 7.921 -23.888 1.00 94.56 88 ALA A CA 1
ATOM 673 C C . ALA A 1 88 ? 4.586 8.866 -22.791 1.00 94.56 88 ALA A C 1
ATOM 675 O O . ALA A 1 88 ? 3.664 8.492 -22.063 1.00 94.56 88 ALA A O 1
ATOM 676 N N . MET A 1 89 ? 5.131 10.088 -22.694 1.00 94.56 89 MET A N 1
ATOM 677 C CA . MET A 1 89 ? 4.631 11.156 -21.818 1.00 94.56 89 MET A CA 1
ATOM 678 C C . MET A 1 89 ? 3.210 11.580 -22.174 1.00 94.56 89 MET A C 1
ATOM 680 O O . MET A 1 89 ? 2.396 11.766 -21.268 1.00 94.56 89 MET A O 1
ATOM 684 N N . TRP A 1 90 ? 2.921 11.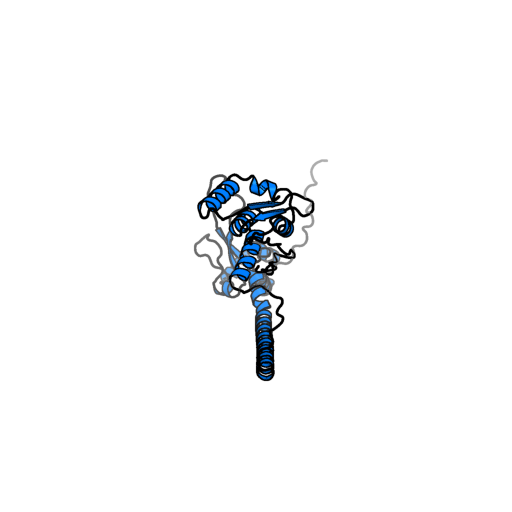715 -23.466 1.00 95.38 90 TRP A N 1
ATOM 685 C CA . TRP A 1 90 ? 1.607 12.105 -23.961 1.00 95.38 90 TRP A CA 1
ATOM 686 C C . TRP A 1 90 ? 0.538 11.027 -23.726 1.00 95.38 90 TRP A C 1
ATOM 688 O O . TRP A 1 90 ? -0.595 11.353 -23.378 1.00 95.38 90 TRP A O 1
ATOM 698 N N . VAL A 1 91 ? 0.906 9.748 -23.856 1.00 93.69 91 VAL A N 1
ATOM 699 C CA . VAL A 1 91 ? -0.014 8.607 -23.717 1.00 93.69 91 VAL A CA 1
ATOM 700 C C . VAL A 1 91 ? -0.495 8.401 -22.277 1.00 93.69 91 VAL A C 1
ATOM 702 O O . VAL A 1 91 ? -1.699 8.406 -22.022 1.00 93.69 91 VAL A O 1
ATOM 705 N N . SER A 1 92 ? 0.412 8.148 -21.325 1.00 93.19 92 SER A N 1
ATOM 706 C CA . SER A 1 92 ? 0.060 7.999 -19.904 1.00 93.19 92 SER A CA 1
ATOM 707 C C . SER A 1 92 ? 1.293 7.957 -18.998 1.00 93.19 92 SER A C 1
ATOM 709 O O . SER A 1 92 ? 2.374 7.511 -19.386 1.00 93.19 92 SER A O 1
ATOM 711 N N . ALA A 1 93 ? 1.122 8.352 -17.732 1.00 92.62 93 ALA A N 1
ATOM 712 C CA . ALA A 1 93 ? 2.200 8.304 -16.744 1.00 92.62 93 ALA A CA 1
ATOM 713 C C . ALA A 1 93 ? 2.716 6.874 -16.488 1.00 92.62 93 ALA A C 1
ATOM 715 O O . ALA A 1 93 ? 3.918 6.685 -16.303 1.00 92.62 93 ALA A O 1
ATOM 716 N N . GLU A 1 94 ? 1.830 5.875 -16.499 1.00 91.69 94 GLU A N 1
ATOM 717 C CA . GLU A 1 94 ? 2.205 4.470 -16.308 1.00 91.69 94 GLU A CA 1
ATOM 718 C C . GLU A 1 94 ? 3.040 3.952 -17.487 1.00 91.69 94 G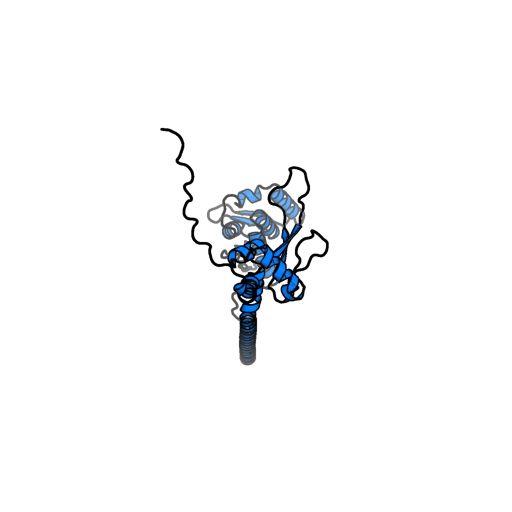LU A C 1
ATOM 720 O O . GLU A 1 94 ? 4.099 3.348 -17.294 1.00 91.69 94 GLU A O 1
ATO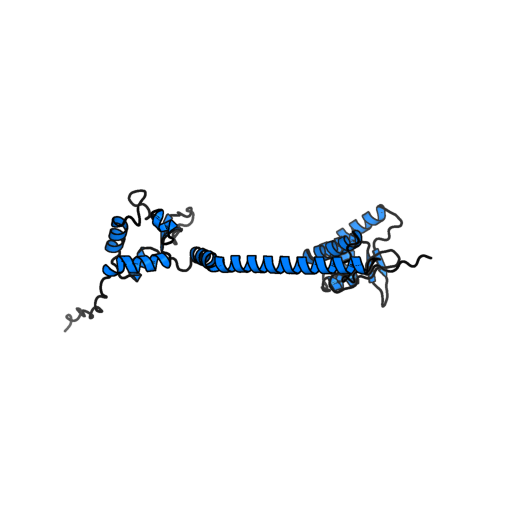M 725 N N . PHE A 1 95 ? 2.594 4.231 -18.715 1.00 93.38 95 PHE A N 1
ATOM 726 C CA . PHE A 1 95 ? 3.289 3.800 -19.922 1.00 93.38 95 PHE A CA 1
ATOM 727 C C . PHE A 1 95 ? 4.663 4.466 -20.047 1.00 93.38 95 PHE A C 1
ATOM 729 O O . PHE A 1 95 ? 5.656 3.791 -20.323 1.00 93.38 95 PHE A O 1
ATOM 736 N N . ARG A 1 96 ? 4.757 5.758 -19.716 1.00 93.94 96 ARG A N 1
ATOM 737 C CA . ARG A 1 96 ? 6.030 6.482 -19.625 1.00 93.94 96 ARG A CA 1
ATOM 738 C C . ARG A 1 96 ? 7.052 5.784 -18.733 1.00 93.94 96 ARG A C 1
ATOM 740 O O . ARG A 1 96 ? 8.196 5.613 -19.145 1.00 93.94 96 ARG A O 1
ATOM 747 N N . VAL A 1 97 ? 6.663 5.367 -17.527 1.00 94.12 97 VAL A N 1
ATOM 748 C CA . VAL A 1 97 ? 7.586 4.688 -16.599 1.00 94.12 97 VAL A CA 1
ATOM 749 C C . VAL A 1 97 ? 8.072 3.358 -17.179 1.00 94.12 97 VAL A C 1
ATOM 751 O O . VAL A 1 97 ? 9.258 3.044 -17.063 1.00 94.12 97 VAL A O 1
ATOM 754 N N . LYS A 1 98 ? 7.192 2.594 -17.840 1.00 91.62 98 LYS A N 1
ATOM 755 C CA . LYS A 1 98 ? 7.563 1.337 -18.514 1.00 91.62 98 LYS A CA 1
ATOM 756 C C . LYS A 1 98 ? 8.598 1.577 -19.614 1.00 91.62 98 LYS A C 1
ATOM 758 O O . LYS A 1 98 ? 9.635 0.918 -19.620 1.00 91.62 98 LYS A O 1
ATOM 763 N N . VAL A 1 99 ? 8.355 2.551 -20.491 1.00 92.38 99 VAL A N 1
ATOM 764 C CA . VAL A 1 99 ? 9.276 2.907 -21.583 1.00 92.38 99 VAL A CA 1
ATOM 765 C C . VAL A 1 99 ? 10.628 3.377 -21.040 1.00 92.38 99 VAL A C 1
ATOM 767 O O . VAL A 1 99 ? 11.660 2.911 -21.515 1.00 92.38 99 VAL A O 1
ATOM 770 N N . ILE A 1 100 ? 10.647 4.229 -20.007 1.00 90.88 100 ILE A N 1
ATOM 771 C CA . ILE A 1 100 ? 11.897 4.683 -19.372 1.00 90.88 100 ILE A CA 1
ATOM 772 C C . ILE A 1 100 ? 12.714 3.491 -18.872 1.00 90.88 100 ILE A C 1
ATOM 774 O O . ILE A 1 100 ? 13.877 3.371 -19.243 1.00 90.88 100 ILE A O 1
ATOM 778 N N . ARG A 1 101 ? 12.107 2.582 -18.099 1.00 90.38 101 ARG A N 1
ATOM 779 C CA . ARG A 1 101 ? 12.806 1.410 -17.543 1.00 90.38 101 ARG A CA 1
ATOM 780 C C . ARG A 1 101 ? 13.376 0.499 -18.626 1.00 90.38 101 ARG A C 1
ATOM 782 O O . ARG A 1 101 ? 14.506 0.049 -18.498 1.00 90.38 101 ARG A O 1
ATOM 789 N N . VAL A 1 102 ? 12.615 0.244 -19.691 1.00 88.50 102 VAL A N 1
ATOM 790 C CA . VAL A 1 102 ? 13.065 -0.605 -20.806 1.00 88.50 102 VAL A CA 1
ATOM 791 C C . VAL A 1 102 ? 14.254 0.024 -21.528 1.00 88.50 102 VAL A C 1
ATOM 793 O O . VAL A 1 102 ? 15.257 -0.642 -21.767 1.00 88.50 102 VAL A O 1
ATOM 796 N N . PHE A 1 103 ? 14.172 1.310 -21.863 1.00 86.31 103 PHE A N 1
ATOM 797 C CA . PHE A 1 103 ? 15.250 1.978 -22.590 1.00 86.31 103 PHE A CA 1
ATOM 798 C C . PHE A 1 103 ? 16.489 2.228 -21.720 1.00 86.31 103 PHE A C 1
ATOM 800 O O . PHE A 1 103 ? 17.602 2.204 -22.240 1.00 86.31 103 PHE A O 1
ATOM 807 N N . ASP A 1 104 ? 16.318 2.444 -20.415 1.00 87.00 104 ASP A N 1
ATOM 808 C CA . ASP A 1 104 ? 17.423 2.557 -19.459 1.00 87.00 104 ASP A CA 1
ATOM 809 C C . ASP A 1 104 ? 18.143 1.212 -19.272 1.00 87.00 104 ASP A C 1
ATOM 811 O O . ASP A 1 104 ? 19.369 1.140 -19.342 1.00 87.00 104 ASP A O 1
ATOM 815 N N . ALA A 1 105 ? 17.385 0.117 -19.172 1.00 82.38 105 ALA A N 1
ATOM 816 C CA . ALA A 1 105 ? 17.918 -1.243 -19.165 1.00 82.38 105 ALA A CA 1
ATOM 817 C C . ALA A 1 105 ? 18.727 -1.554 -20.438 1.00 82.38 105 ALA A C 1
ATOM 819 O O . ALA A 1 105 ? 19.817 -2.114 -20.362 1.00 82.38 105 ALA A O 1
ATOM 820 N N . VAL A 1 106 ? 18.246 -1.140 -21.615 1.00 81.25 106 VAL A N 1
ATOM 821 C CA . VAL A 1 106 ? 18.999 -1.289 -22.874 1.00 81.25 106 VAL A CA 1
ATOM 822 C C . VAL A 1 106 ? 20.275 -0.439 -22.870 1.00 81.25 106 VAL A C 1
ATOM 824 O O . VAL A 1 106 ? 21.328 -0.925 -23.278 1.00 81.25 106 VAL A O 1
ATOM 827 N N . ALA A 1 107 ? 20.212 0.805 -22.385 1.00 79.38 107 ALA A N 1
ATOM 828 C CA . ALA A 1 107 ? 21.361 1.713 -22.346 1.00 79.38 107 ALA A CA 1
ATOM 829 C C . ALA A 1 107 ? 22.460 1.261 -21.366 1.00 79.38 107 ALA A C 1
ATOM 831 O O . ALA A 1 107 ? 23.643 1.452 -21.636 1.00 79.38 107 ALA A O 1
ATOM 832 N N . THR A 1 108 ? 22.077 0.639 -20.252 1.00 78.56 108 THR A N 1
ATOM 833 C CA . THR A 1 108 ? 22.990 0.128 -19.214 1.00 78.56 108 THR A CA 1
ATOM 834 C C . THR A 1 108 ? 23.448 -1.315 -19.462 1.00 78.56 108 THR A C 1
ATOM 836 O O . THR A 1 108 ? 24.158 -1.886 -18.635 1.00 78.56 108 THR A O 1
ATOM 839 N N . GLY A 1 109 ? 23.052 -1.930 -20.586 1.00 65.81 109 GLY A N 1
ATOM 840 C CA . GLY A 1 109 ? 23.350 -3.334 -20.900 1.00 65.81 109 GLY A CA 1
ATOM 841 C C . GLY A 1 109 ? 22.573 -4.350 -20.049 1.00 65.81 109 GLY A C 1
ATOM 842 O O . GLY A 1 109 ? 22.787 -5.550 -20.181 1.00 65.81 109 GLY A O 1
ATOM 843 N N . HIS A 1 110 ? 21.644 -3.883 -19.215 1.00 56.81 110 HIS A N 1
ATOM 844 C CA . HIS A 1 110 ? 20.748 -4.662 -18.360 1.00 56.81 110 HIS A CA 1
ATOM 845 C C . HIS A 1 110 ? 19.452 -5.076 -19.072 1.00 56.81 110 HIS A C 1
ATOM 847 O O . HIS A 1 110 ? 18.394 -5.131 -18.444 1.00 56.81 110 HIS A O 1
ATOM 853 N N . VAL A 1 111 ? 19.501 -5.375 -20.380 1.00 55.78 111 VAL A N 1
ATOM 854 C CA . VAL A 1 111 ? 18.344 -5.955 -21.083 1.00 55.78 111 VAL A CA 1
ATOM 855 C C . VAL A 1 111 ? 17.835 -7.112 -20.219 1.00 55.78 111 VAL A C 1
ATOM 857 O O . VAL A 1 111 ? 18.648 -7.982 -19.900 1.00 55.78 111 VAL A O 1
ATOM 860 N N . PRO A 1 112 ? 16.550 -7.143 -19.807 1.00 46.47 112 PRO A N 1
ATOM 861 C CA . PRO A 1 112 ? 15.991 -8.284 -19.104 1.00 46.47 112 PRO A CA 1
ATOM 862 C C . PRO A 1 112 ? 15.918 -9.430 -20.112 1.00 46.47 112 PRO A C 1
ATOM 864 O O . PRO A 1 112 ? 14.886 -9.720 -20.708 1.00 46.47 112 PRO A O 1
ATOM 867 N N . GLN A 1 113 ? 17.063 -10.040 -20.387 1.00 47.62 113 GLN A N 1
ATOM 868 C CA . GLN A 1 113 ? 17.118 -11.336 -21.011 1.00 47.62 113 GLN A CA 1
ATOM 869 C C . GLN A 1 113 ? 16.481 -12.288 -19.998 1.00 47.62 113 GLN A C 1
ATOM 871 O O . GLN A 1 113 ? 16.849 -12.235 -18.818 1.00 47.62 113 GLN A O 1
ATOM 876 N N . PRO A 1 114 ? 15.532 -13.153 -20.399 1.00 46.28 114 PRO A N 1
ATOM 877 C CA . PRO A 1 114 ? 15.255 -14.327 -19.591 1.00 46.28 114 PRO A CA 1
ATOM 878 C C . PRO A 1 114 ? 16.607 -15.006 -19.385 1.00 46.28 114 PRO A C 1
ATOM 880 O O . PRO A 1 114 ? 17.273 -15.354 -20.360 1.00 46.28 114 PRO A O 1
ATOM 883 N N . ALA A 1 115 ? 17.062 -15.050 -18.134 1.00 44.91 115 ALA A N 1
ATOM 884 C CA . ALA A 1 115 ? 18.403 -15.475 -17.785 1.00 44.91 115 ALA A CA 1
ATOM 885 C C . ALA A 1 115 ? 18.640 -16.893 -18.316 1.00 44.91 115 ALA A C 1
ATOM 887 O O . ALA A 1 115 ? 18.213 -17.874 -17.714 1.00 44.91 115 ALA A O 1
ATOM 888 N N . ILE A 1 116 ? 19.320 -17.003 -19.454 1.00 49.44 116 ILE A N 1
ATOM 889 C CA . ILE A 1 116 ? 20.070 -18.201 -19.790 1.00 49.44 116 ILE A CA 1
ATOM 890 C C . ILE A 1 116 ? 21.463 -17.899 -19.245 1.00 49.44 116 ILE A C 1
ATOM 892 O O . ILE A 1 116 ? 22.140 -17.033 -19.804 1.00 49.44 116 ILE A O 1
ATOM 896 N N . PRO A 1 117 ? 21.874 -18.507 -18.120 1.00 54.66 117 PRO A N 1
ATOM 897 C CA . PRO A 1 117 ? 23.193 -18.253 -17.572 1.00 54.66 117 PRO A CA 1
ATOM 898 C C . PRO A 1 117 ? 24.233 -18.655 -18.620 1.00 54.66 117 PRO A C 1
ATOM 900 O O . PRO A 1 117 ? 24.281 -19.807 -19.054 1.00 54.66 117 PRO A O 1
ATOM 903 N N . ALA A 1 118 ? 25.048 -17.694 -19.053 1.00 57.22 118 ALA A N 1
ATOM 904 C CA . ALA A 1 118 ? 26.259 -17.996 -19.793 1.00 57.22 118 ALA A CA 1
ATOM 905 C C . ALA A 1 118 ? 27.150 -18.839 -18.872 1.00 57.22 118 ALA A C 1
ATOM 907 O O . ALA A 1 118 ? 27.535 -18.381 -17.798 1.00 57.22 118 ALA A O 1
ATOM 908 N N . LEU A 1 119 ? 27.408 -20.087 -19.265 1.00 52.16 119 LEU A N 1
ATOM 909 C CA . LEU A 1 119 ? 28.277 -21.004 -18.533 1.00 52.16 119 LEU A CA 1
ATOM 910 C C . LEU A 1 119 ? 29.698 -20.407 -18.487 1.00 52.16 119 LEU A C 1
ATOM 912 O O . LEU A 1 119 ? 30.286 -20.210 -19.555 1.00 52.16 119 LEU A O 1
ATOM 916 N N . PRO A 1 120 ? 30.242 -20.080 -17.299 1.00 61.28 120 PRO A N 1
ATOM 917 C CA . PRO A 1 120 ? 31.607 -19.585 -17.177 1.00 61.28 120 PRO A CA 1
ATOM 918 C C . PRO A 1 120 ? 32.613 -20.706 -17.480 1.00 61.28 120 PRO A C 1
ATOM 920 O O . PRO A 1 120 ? 32.290 -21.890 -17.398 1.00 61.28 120 PRO A O 1
ATOM 923 N N . GLY A 1 121 ? 33.828 -20.310 -17.866 1.00 62.88 121 GLY A N 1
ATOM 924 C CA . GLY A 1 121 ? 34.879 -21.157 -18.447 1.00 62.88 121 GLY A CA 1
ATOM 925 C C . GLY A 1 121 ? 35.430 -22.296 -17.581 1.00 62.88 121 GLY A C 1
ATOM 926 O O . GLY A 1 121 ? 36.281 -23.027 -18.073 1.00 62.88 121 GLY A O 1
ATOM 927 N N . ASP A 1 122 ? 34.927 -22.490 -16.361 1.00 70.94 122 ASP A N 1
ATOM 928 C CA . ASP A 1 122 ? 35.215 -23.648 -15.517 1.00 70.94 122 ASP A CA 1
ATOM 929 C C . ASP A 1 122 ? 33.918 -24.175 -14.879 1.00 70.94 122 ASP A C 1
ATOM 931 O O . ASP A 1 122 ? 33.304 -23.558 -14.006 1.00 70.94 122 ASP A O 1
ATOM 935 N N . TYR A 1 123 ? 33.477 -25.348 -15.340 1.00 77.56 123 TYR A N 1
ATOM 936 C CA . TYR A 1 123 ? 32.226 -25.998 -14.921 1.00 77.56 123 TYR A CA 1
ATOM 937 C C . TYR A 1 123 ? 32.158 -26.250 -13.403 1.00 77.56 123 TYR A C 1
ATOM 939 O O . TYR A 1 123 ? 31.077 -26.230 -12.814 1.00 77.56 123 TYR A O 1
ATOM 947 N N . LEU A 1 124 ? 33.312 -26.465 -12.764 1.00 77.19 124 LEU A N 1
ATOM 948 C CA . LEU A 1 124 ? 33.409 -26.759 -11.336 1.00 77.19 124 LEU A CA 1
ATOM 949 C C . LEU A 1 124 ? 33.098 -25.524 -10.473 1.00 77.19 124 LEU A C 1
ATOM 951 O O . LEU A 1 124 ? 32.281 -25.611 -9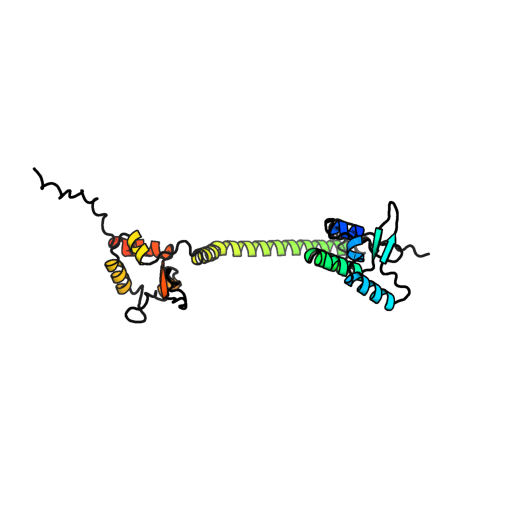.561 1.00 77.19 124 LEU A O 1
ATOM 955 N N . GLU A 1 125 ? 33.660 -24.363 -10.821 1.00 79.19 125 GLU A N 1
ATOM 956 C CA . GLU A 1 125 ? 33.403 -23.094 -10.124 1.00 79.19 125 GLU A CA 1
ATOM 957 C C . GLU A 1 125 ? 31.937 -22.657 -10.294 1.00 79.19 125 GLU A C 1
ATOM 959 O O . GLU A 1 125 ? 31.289 -22.211 -9.345 1.00 79.19 125 GLU A O 1
ATOM 964 N N . ALA A 1 126 ? 31.366 -22.876 -11.485 1.00 78.12 126 ALA A N 1
ATOM 965 C CA . ALA A 1 126 ? 29.952 -22.612 -11.754 1.00 78.12 126 ALA A CA 1
ATOM 966 C C . ALA A 1 126 ? 29.019 -23.443 -10.856 1.00 78.12 126 ALA A C 1
ATOM 968 O O . ALA A 1 126 ? 28.029 -22.931 -10.325 1.00 78.12 126 ALA A O 1
ATOM 969 N N . LEU A 1 127 ? 29.330 -24.731 -10.682 1.00 83.81 127 LEU A N 1
ATOM 970 C CA . LEU A 1 127 ? 28.568 -25.629 -9.815 1.00 83.81 127 LEU A CA 1
ATOM 971 C C . LEU A 1 127 ? 28.668 -25.216 -8.346 1.00 83.81 127 LEU A C 1
ATOM 973 O O . LEU A 1 127 ? 27.652 -25.201 -7.650 1.00 83.81 127 LEU A O 1
ATOM 977 N N . GLU A 1 128 ? 29.859 -24.853 -7.875 1.00 86.31 128 GLU A N 1
ATOM 978 C CA . GLU A 1 128 ? 30.058 -24.385 -6.501 1.00 86.31 128 GLU A CA 1
ATOM 979 C C . GLU A 1 128 ? 29.269 -23.099 -6.225 1.00 86.31 128 GLU A C 1
ATOM 981 O O . GLU A 1 128 ? 28.553 -23.021 -5.222 1.00 86.31 128 GLU A O 1
ATOM 986 N N . ALA A 1 129 ? 29.304 -22.138 -7.152 1.00 85.31 129 ALA A N 1
ATOM 987 C CA . ALA A 1 129 ? 28.538 -20.899 -7.050 1.00 85.31 129 ALA A CA 1
ATOM 988 C C . ALA A 1 129 ? 27.020 -21.152 -6.991 1.00 85.31 129 ALA A C 1
ATOM 990 O O . ALA A 1 129 ? 26.325 -20.566 -6.157 1.00 85.31 129 ALA A O 1
ATOM 991 N N . LEU A 1 130 ? 26.499 -22.070 -7.813 1.00 87.62 130 LEU A N 1
ATOM 992 C CA . LEU A 1 130 ? 25.082 -22.452 -7.788 1.00 87.62 130 LEU A CA 1
ATOM 993 C C . LEU A 1 130 ? 24.684 -23.118 -6.466 1.00 87.62 130 LEU A C 1
ATOM 995 O O . LEU A 1 130 ? 23.619 -22.825 -5.918 1.00 87.62 130 LEU A O 1
ATOM 999 N N . VAL A 1 131 ? 25.539 -23.988 -5.924 1.00 91.75 131 VAL A N 1
ATOM 1000 C CA . VAL A 1 131 ? 25.296 -24.638 -4.629 1.00 91.75 131 VAL A CA 1
ATOM 1001 C C . VAL A 1 131 ? 25.285 -23.612 -3.493 1.00 91.75 131 VAL A C 1
ATOM 1003 O O . VAL A 1 131 ? 24.441 -23.707 -2.598 1.00 91.75 131 VAL A O 1
ATOM 1006 N N . VAL A 1 132 ? 26.185 -22.624 -3.519 1.00 92.81 132 VAL A N 1
ATOM 1007 C CA . VAL A 1 132 ? 26.212 -21.528 -2.535 1.00 92.81 132 VAL A CA 1
ATOM 1008 C C . VAL A 1 132 ? 24.951 -20.671 -2.641 1.00 92.81 132 VAL A C 1
ATOM 1010 O O . VAL A 1 132 ? 24.291 -20.460 -1.622 1.00 92.81 132 VAL A O 1
ATOM 1013 N N . ALA A 1 133 ? 24.564 -20.264 -3.851 1.00 89.38 133 ALA A N 1
ATOM 1014 C CA . ALA A 1 133 ? 23.367 -19.458 -4.080 1.00 89.38 133 ALA A CA 1
ATOM 1015 C C . ALA A 1 133 ? 22.086 -20.175 -3.620 1.00 89.38 133 ALA A C 1
ATOM 1017 O O . ALA A 1 133 ? 21.232 -19.580 -2.963 1.00 89.38 133 ALA A O 1
ATOM 1018 N N . GLU A 1 134 ? 21.959 -21.476 -3.893 1.00 91.56 134 GLU A N 1
ATOM 1019 C CA . GLU A 1 134 ? 20.797 -22.258 -3.460 1.00 91.56 134 GLU A CA 1
ATOM 1020 C C . GLU A 1 134 ? 20.760 -22.422 -1.931 1.00 91.56 134 GLU A C 1
ATOM 1022 O O . GLU A 1 134 ? 19.693 -22.358 -1.314 1.00 91.56 134 GLU A O 1
ATOM 1027 N N . ARG A 1 135 ? 21.924 -22.587 -1.287 1.00 94.88 135 ARG A N 1
ATOM 1028 C CA . ARG A 1 135 ? 22.025 -22.601 0.182 1.00 94.88 135 ARG A CA 1
ATOM 1029 C C . ARG A 1 135 ? 21.631 -21.255 0.780 1.00 94.88 135 ARG A C 1
ATOM 1031 O O . ARG A 1 135 ? 20.891 -21.230 1.760 1.00 94.88 135 ARG A O 1
ATOM 1038 N N . GLU A 1 136 ? 22.098 -20.154 0.204 1.00 92.19 136 GLU A N 1
ATOM 1039 C CA . GLU A 1 136 ? 21.753 -18.802 0.643 1.00 92.19 136 GLU A CA 1
ATOM 1040 C C . GLU A 1 136 ? 20.254 -18.533 0.486 1.00 92.19 136 GLU A C 1
ATOM 1042 O O . GLU A 1 136 ? 19.599 -18.125 1.443 1.00 92.19 136 GLU A O 1
ATOM 1047 N N . LYS A 1 137 ? 19.674 -18.883 -0.665 1.00 90.19 137 LYS A N 1
ATOM 1048 C CA . LYS A 1 137 ? 18.233 -18.774 -0.911 1.00 90.19 137 LYS A CA 1
ATOM 1049 C C . LYS A 1 137 ? 17.415 -19.570 0.105 1.00 90.19 137 LYS A C 1
ATOM 1051 O O . LYS A 1 137 ? 16.427 -19.056 0.624 1.00 90.19 137 LYS A O 1
ATOM 1056 N N . LYS A 1 138 ? 17.829 -20.800 0.427 1.00 93.38 138 LYS A N 1
ATOM 1057 C CA . LYS A 1 138 ? 17.175 -21.613 1.467 1.00 93.38 138 LYS A CA 1
ATOM 1058 C C . LYS A 1 138 ? 17.290 -20.984 2.854 1.00 93.38 138 LYS A C 1
ATOM 1060 O O . LYS A 1 138 ? 16.321 -21.021 3.606 1.00 93.38 138 LYS A O 1
ATOM 1065 N N . ARG A 1 139 ? 18.435 -20.380 3.186 1.00 95.25 139 ARG A N 1
ATOM 1066 C CA . ARG A 1 139 ? 18.616 -19.649 4.451 1.00 95.25 139 ARG A CA 1
ATOM 1067 C C . ARG A 1 139 ? 17.706 -18.428 4.530 1.00 95.25 139 ARG A C 1
ATOM 1069 O O . ARG A 1 139 ? 17.021 -18.273 5.531 1.00 95.25 139 ARG A O 1
ATOM 1076 N N . LEU A 1 140 ? 17.653 -17.620 3.473 1.00 92.38 140 LEU A N 1
ATOM 1077 C CA . LEU A 1 140 ? 16.766 -16.457 3.395 1.00 92.38 140 LEU A CA 1
ATOM 1078 C C . LEU A 1 140 ? 15.291 -16.865 3.450 1.00 92.38 140 LEU A C 1
ATOM 1080 O O . LEU A 1 140 ? 14.490 -16.182 4.076 1.00 92.38 140 LEU A O 1
ATOM 1084 N N . ALA A 1 141 ? 14.915 -17.982 2.822 1.00 92.81 141 ALA A N 1
ATOM 1085 C CA . ALA A 1 141 ? 13.561 -18.520 2.919 1.00 92.81 141 ALA A CA 1
ATOM 1086 C C . ALA A 1 141 ? 13.218 -18.920 4.362 1.00 92.81 141 ALA A C 1
ATOM 1088 O O . ALA A 1 141 ? 12.164 -18.532 4.853 1.00 92.81 141 ALA A O 1
ATOM 1089 N N . ALA A 1 142 ? 14.129 -19.613 5.055 1.00 94.31 142 ALA A N 1
ATOM 1090 C CA . ALA A 1 142 ? 13.941 -19.992 6.453 1.00 94.31 142 ALA A CA 1
ATOM 1091 C C . ALA A 1 142 ? 13.890 -18.771 7.391 1.00 94.31 142 ALA A C 1
ATOM 1093 O O . ALA A 1 142 ? 13.095 -18.741 8.326 1.00 94.31 142 ALA A O 1
ATOM 1094 N N . GLU A 1 143 ? 14.707 -17.746 7.136 1.00 92.56 143 GLU A N 1
ATOM 1095 C CA . GLU A 1 143 ? 14.684 -16.492 7.895 1.00 92.56 143 GLU A CA 1
ATOM 1096 C C . GLU A 1 143 ? 13.380 -15.719 7.669 1.00 92.56 143 GLU A C 1
ATOM 1098 O O . GLU A 1 143 ? 12.760 -15.275 8.631 1.00 92.56 143 GLU A O 1
ATOM 1103 N N . ASN A 1 144 ? 12.919 -15.612 6.421 1.00 92.44 144 ASN A N 1
ATOM 1104 C CA . ASN A 1 144 ? 11.630 -15.000 6.104 1.00 92.44 144 ASN A CA 1
ATOM 1105 C C . ASN A 1 144 ? 10.468 -15.763 6.748 1.00 92.44 144 ASN A C 1
ATOM 1107 O O . ASN A 1 144 ? 9.555 -15.138 7.277 1.00 92.44 144 ASN A O 1
ATOM 1111 N N . GLU A 1 145 ? 10.496 -17.097 6.729 1.00 93.25 145 GLU A N 1
ATOM 1112 C CA . GLU A 1 145 ? 9.492 -17.929 7.396 1.00 93.25 145 GLU A CA 1
ATOM 1113 C C . GLU A 1 145 ? 9.507 -17.704 8.915 1.00 93.25 145 GLU A C 1
ATOM 1115 O O . GLU A 1 145 ? 8.452 -17.506 9.514 1.00 93.25 145 GLU A O 1
ATOM 1120 N N . ALA A 1 146 ? 10.689 -17.629 9.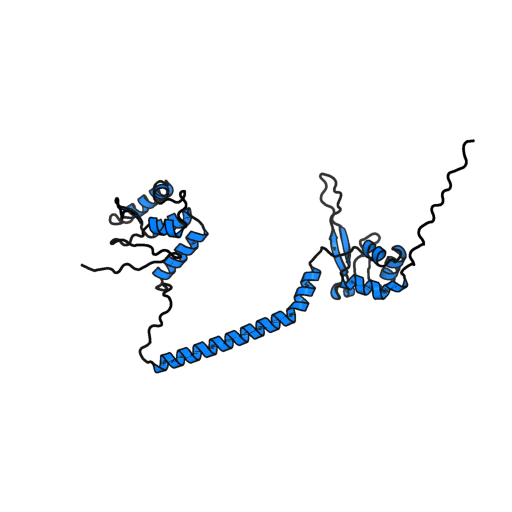535 1.00 93.81 146 ALA A N 1
ATOM 1121 C CA . ALA A 1 146 ? 10.828 -17.314 10.956 1.00 93.81 146 ALA A CA 1
ATOM 1122 C C . ALA A 1 146 ? 10.314 -15.903 11.295 1.00 93.81 146 ALA A C 1
ATOM 1124 O O . ALA A 1 146 ? 9.591 -15.731 12.277 1.00 93.81 146 ALA A O 1
ATOM 1125 N N . GLN A 1 147 ? 10.623 -14.901 10.466 1.00 89.75 147 GLN A N 1
ATOM 1126 C CA . GLN A 1 147 ? 10.089 -13.543 10.615 1.00 89.75 147 GLN A CA 1
ATOM 1127 C C . GLN A 1 147 ? 8.563 -13.523 10.463 1.00 89.75 147 GLN A C 1
ATOM 1129 O O . GLN A 1 147 ? 7.873 -12.875 11.249 1.00 89.75 147 GLN A O 1
ATOM 1134 N N . GLN A 1 148 ? 8.012 -14.254 9.492 1.00 85.56 148 GLN A N 1
ATOM 1135 C CA . GLN A 1 148 ? 6.565 -14.369 9.300 1.00 85.56 148 GLN A CA 1
ATOM 1136 C C . GLN A 1 148 ? 5.886 -15.078 10.474 1.00 85.56 148 GLN A C 1
ATOM 1138 O O . GLN A 1 148 ? 4.829 -14.628 10.909 1.00 85.56 148 GLN A O 1
ATOM 1143 N N . ALA A 1 149 ? 6.497 -16.128 11.026 1.00 89.81 149 ALA A N 1
ATOM 1144 C CA . ALA A 1 149 ? 6.007 -16.806 12.223 1.00 89.81 149 ALA A CA 1
ATOM 1145 C C . ALA A 1 149 ? 6.019 -15.872 13.444 1.00 89.81 149 ALA A C 1
ATOM 1147 O O . ALA A 1 149 ? 5.035 -15.817 14.178 1.00 89.81 149 ALA A O 1
ATOM 1148 N N . GLN A 1 150 ? 7.076 -15.073 13.616 1.00 86.38 150 GLN A N 1
ATOM 1149 C CA . GLN A 1 150 ? 7.162 -14.071 14.682 1.00 86.38 150 GLN A CA 1
ATOM 1150 C C . GLN A 1 150 ? 6.099 -12.971 14.525 1.00 86.38 150 GLN A C 1
ATOM 1152 O O . GLN A 1 150 ? 5.455 -12.580 15.499 1.00 86.38 150 GLN A O 1
ATOM 1157 N N . LEU A 1 151 ? 5.867 -12.491 13.300 1.00 77.56 151 LEU A N 1
ATOM 1158 C CA . LEU A 1 151 ? 4.788 -11.543 13.010 1.00 77.56 151 LEU A CA 1
ATOM 1159 C C . LEU A 1 151 ? 3.407 -12.164 13.257 1.00 77.56 151 LEU A C 1
ATOM 1161 O O . LEU A 1 151 ? 2.527 -11.477 13.769 1.00 77.56 151 LEU A O 1
ATOM 1165 N N . ALA A 1 152 ? 3.218 -13.447 12.931 1.00 81.69 152 ALA A N 1
ATOM 1166 C CA . ALA A 1 152 ? 1.988 -14.194 13.192 1.00 81.69 152 ALA A CA 1
ATOM 1167 C C . ALA A 1 152 ? 1.741 -14.401 14.694 1.00 81.69 152 ALA A C 1
ATOM 1169 O O . ALA A 1 152 ? 0.618 -14.249 15.160 1.00 81.69 152 ALA A O 1
ATOM 1170 N N . GLU A 1 153 ? 2.782 -14.657 15.484 1.00 81.56 153 GLU A N 1
ATOM 1171 C CA . GLU A 1 153 ? 2.676 -14.722 16.946 1.00 81.56 153 GLU A CA 1
ATOM 1172 C C . GLU A 1 153 ? 2.295 -13.360 17.552 1.00 81.56 153 GLU A C 1
ATOM 1174 O O . GLU A 1 153 ? 1.556 -13.284 18.535 1.00 81.56 153 GLU A O 1
ATOM 1179 N N . GLN A 1 154 ? 2.740 -12.268 16.927 1.00 71.94 154 GLN A N 1
ATOM 1180 C CA . GLN A 1 154 ? 2.362 -10.903 17.296 1.00 71.94 154 GLN A CA 1
ATOM 1181 C C . GLN A 1 154 ? 1.017 -10.445 16.703 1.00 71.94 154 GLN A C 1
ATOM 1183 O O . GLN A 1 154 ? 0.494 -9.416 17.143 1.00 71.94 154 GLN A O 1
ATOM 1188 N N . GLN A 1 155 ? 0.417 -11.191 15.762 1.00 66.00 155 GLN A N 1
ATOM 1189 C CA . GLN A 1 155 ? -0.899 -10.871 15.192 1.00 66.00 155 GLN A CA 1
ATOM 1190 C C . GLN A 1 155 ? -1.983 -10.649 16.246 1.00 66.00 155 GLN A C 1
ATOM 1192 O O . GLN A 1 155 ? -2.633 -9.613 16.144 1.00 66.00 155 GLN A O 1
ATOM 1197 N N . PRO A 1 156 ? -2.176 -11.496 17.278 1.00 64.69 156 PRO A N 1
ATOM 1198 C CA . PRO A 1 156 ? -3.216 -11.254 18.278 1.00 64.69 156 PRO A CA 1
ATOM 1199 C C . PRO A 1 156 ? -3.016 -9.941 19.051 1.00 64.69 156 PRO A C 1
ATOM 1201 O O . PRO A 1 156 ? -3.994 -9.313 19.444 1.00 64.69 156 PRO A O 1
ATOM 1204 N N . LEU A 1 157 ? -1.774 -9.473 19.240 1.00 63.62 157 LEU A N 1
ATOM 1205 C CA . LEU A 1 157 ? -1.491 -8.181 19.881 1.00 63.62 157 LEU A CA 1
ATOM 1206 C C . LEU A 1 157 ? -1.776 -6.999 18.937 1.00 63.62 157 LEU A C 1
ATOM 1208 O O . LEU A 1 157 ? -2.316 -5.977 19.367 1.00 63.62 157 LEU A O 1
ATOM 1212 N N . TYR A 1 158 ? -1.426 -7.135 17.656 1.00 55.47 158 TYR A N 1
ATOM 1213 C CA . TYR A 1 158 ? -1.703 -6.128 16.628 1.00 55.47 158 TYR A CA 1
ATOM 1214 C C . TYR A 1 158 ? -3.202 -6.025 16.307 1.00 55.47 158 TYR A C 1
ATOM 1216 O O . TYR A 1 158 ? -3.729 -4.923 16.169 1.00 55.47 158 TYR A O 1
ATOM 1224 N N . GLU A 1 159 ? -3.897 -7.159 16.240 1.00 52.66 159 GLU A N 1
ATOM 1225 C CA . GLU A 1 159 ? -5.343 -7.263 16.041 1.00 52.66 159 GLU A CA 1
ATOM 1226 C C . GLU A 1 159 ? -6.102 -6.675 17.229 1.00 52.66 159 GLU A C 1
ATOM 1228 O O . GLU A 1 159 ? -6.941 -5.802 17.027 1.00 52.66 159 GLU A O 1
ATOM 1233 N N . LEU A 1 160 ? -5.694 -6.998 18.463 1.00 46.88 160 LEU A N 1
ATOM 1234 C CA . LEU A 1 160 ? -6.190 -6.318 19.659 1.00 46.88 160 LEU A CA 1
ATOM 1235 C C . LEU A 1 160 ? -6.005 -4.793 19.534 1.00 46.88 160 LEU A C 1
ATOM 1237 O O . LEU A 1 160 ? -6.936 -4.032 19.781 1.00 46.88 160 LEU A O 1
ATOM 1241 N N . GLY A 1 161 ? -4.831 -4.326 19.091 1.00 51.06 161 GLY A N 1
ATOM 1242 C CA . GLY A 1 161 ? -4.561 -2.904 18.839 1.00 51.06 161 GLY A CA 1
ATOM 1243 C C . GLY A 1 161 ? -5.434 -2.273 17.742 1.00 51.06 161 GLY A C 1
ATOM 1244 O O . GLY A 1 161 ? -5.765 -1.087 17.824 1.00 51.06 161 GLY A O 1
ATOM 1245 N N . ARG A 1 162 ? -5.850 -3.055 16.743 1.00 39.81 162 ARG A N 1
ATOM 1246 C CA . ARG A 1 162 ? -6.763 -2.636 15.672 1.00 39.81 162 ARG A CA 1
ATOM 1247 C C . ARG A 1 162 ? -8.213 -2.567 16.161 1.00 39.81 162 ARG A C 1
ATOM 1249 O O . ARG A 1 162 ? -8.887 -1.577 15.874 1.00 39.81 162 ARG A O 1
ATOM 1256 N N . ASP A 1 163 ? -8.635 -3.508 17.003 1.00 47.19 163 ASP A N 1
ATOM 1257 C CA . ASP A 1 163 ? -9.917 -3.470 17.722 1.00 47.19 163 ASP A CA 1
ATOM 1258 C C . ASP A 1 163 ? -10.015 -2.245 18.648 1.00 47.19 163 ASP A C 1
ATOM 1260 O O . ASP A 1 163 ? -11.087 -1.666 18.837 1.00 47.19 163 ASP A O 1
ATOM 1264 N N . PHE A 1 164 ? -8.881 -1.781 19.189 1.00 45.41 164 PHE A N 1
ATOM 1265 C CA . PHE A 1 164 ? -8.800 -0.530 19.953 1.00 45.41 164 PHE A CA 1
ATOM 1266 C C . PHE A 1 164 ? -9.039 0.736 19.109 1.00 45.41 164 PHE A C 1
ATOM 1268 O O . PHE A 1 164 ? -9.385 1.784 19.669 1.00 45.41 164 PHE A O 1
ATOM 1275 N N . LEU A 1 165 ? -8.876 0.661 17.785 1.00 41.75 165 LEU A N 1
ATOM 1276 C CA . LEU A 1 165 ? -9.031 1.782 16.851 1.00 41.75 165 LEU A CA 1
ATOM 1277 C C . LEU A 1 165 ? -10.365 1.752 16.086 1.00 41.75 165 LEU A C 1
ATOM 1279 O O . LEU A 1 165 ? -10.813 2.805 15.614 1.00 41.75 165 LEU A O 1
ATOM 1283 N N . ASP A 1 166 ? -11.047 0.604 16.025 1.00 48.78 166 ASP A N 1
ATOM 1284 C CA . ASP A 1 166 ? -12.373 0.492 15.417 1.00 48.78 166 ASP A CA 1
ATOM 1285 C C . ASP A 1 166 ? -13.455 1.118 16.317 1.00 48.78 166 ASP A C 1
ATOM 1287 O O . ASP A 1 166 ? -14.135 0.519 17.148 1.00 48.78 166 ASP A O 1
ATOM 1291 N N . THR A 1 167 ? -13.641 2.420 16.118 1.00 50.19 167 THR A N 1
ATOM 1292 C CA . THR A 1 167 ? -14.593 3.304 16.810 1.00 50.19 167 THR A CA 1
ATOM 1293 C C . THR A 1 167 ? -16.083 2.961 16.622 1.00 50.19 167 THR A C 1
ATOM 1295 O O . THR A 1 167 ? -16.939 3.732 17.074 1.00 50.19 167 THR A O 1
ATOM 1298 N N . LYS A 1 168 ? -16.431 1.822 16.008 1.00 54.53 168 LYS A N 1
ATOM 1299 C CA . LYS A 1 168 ? -17.828 1.399 15.803 1.00 54.53 168 LYS A CA 1
ATOM 1300 C C . LYS A 1 168 ? -18.494 0.858 17.072 1.00 54.53 168 LYS A C 1
ATOM 1302 O O . LYS A 1 168 ? -19.677 1.140 17.270 1.00 54.53 168 LYS A O 1
ATOM 1307 N N . ASP A 1 169 ? -17.746 0.225 17.978 1.00 63.94 169 ASP A N 1
ATOM 1308 C CA . ASP A 1 169 ? -18.337 -0.472 19.137 1.00 63.94 169 ASP A CA 1
ATOM 1309 C C . ASP A 1 169 ? -18.071 0.177 20.503 1.00 63.94 169 ASP A C 1
ATOM 1311 O O . ASP A 1 169 ? -18.519 -0.312 21.542 1.00 63.94 169 ASP A O 1
ATOM 1315 N N . LEU A 1 170 ? -17.444 1.355 20.528 1.00 79.56 170 LEU A N 1
ATOM 1316 C CA . LEU A 1 170 ? -17.222 2.096 21.769 1.00 79.56 170 LEU A CA 1
ATOM 1317 C C . LEU A 1 170 ? -18.534 2.641 22.352 1.00 79.56 170 LEU A C 1
ATOM 1319 O O . LEU A 1 170 ? -19.279 3.395 21.712 1.00 79.56 170 LEU A O 1
ATOM 1323 N N . TRP A 1 171 ? -18.804 2.340 23.623 1.00 82.38 171 TRP A N 1
ATOM 1324 C CA . TRP A 1 171 ? -19.979 2.862 24.325 1.00 82.38 171 TRP A CA 1
ATOM 1325 C C . TRP A 1 171 ? -19.617 4.015 25.253 1.00 82.38 171 TRP A C 1
ATOM 1327 O O . TRP A 1 171 ? -18.618 3.988 25.960 1.00 82.38 171 TRP A O 1
ATOM 1337 N N . GLY A 1 172 ? -20.458 5.049 25.292 1.00 90.06 172 GLY A N 1
ATOM 1338 C CA . GLY A 1 172 ? -20.356 6.058 26.345 1.00 90.06 172 GLY A CA 1
ATOM 1339 C C . GLY A 1 172 ? -20.806 5.479 27.690 1.00 90.06 172 GLY A C 1
ATOM 1340 O O . GLY A 1 172 ? -21.751 4.694 27.732 1.00 90.06 172 GLY A O 1
ATOM 1341 N N . LEU A 1 173 ? -20.222 5.942 28.798 1.00 92.38 173 LEU A N 1
ATOM 1342 C CA . LEU A 1 173 ? -20.511 5.448 30.160 1.00 92.38 173 LEU A CA 1
ATOM 1343 C C . LEU A 1 173 ? -22.014 5.348 30.495 1.00 92.38 173 LEU A C 1
ATOM 1345 O O . LEU A 1 173 ? -22.469 4.367 31.076 1.00 92.38 173 LEU A O 1
ATOM 1349 N N . LYS A 1 174 ? -22.820 6.334 30.071 1.00 92.56 174 LYS A N 1
ATOM 1350 C CA . LYS A 1 174 ? -24.284 6.329 30.271 1.00 92.56 174 LYS A CA 1
ATOM 1351 C C . LYS A 1 174 ? -25.005 5.221 29.494 1.00 92.56 174 LYS A C 1
ATOM 1353 O O . LYS A 1 174 ? -26.080 4.786 29.907 1.00 92.56 174 LYS A O 1
ATOM 1358 N N . LYS A 1 175 ? -24.484 4.836 28.325 1.00 90.50 175 LYS A N 1
ATOM 1359 C CA . LYS A 1 175 ? -25.012 3.725 27.520 1.00 90.50 175 LYS A CA 1
ATOM 1360 C C . LYS A 1 175 ? -24.631 2.402 28.182 1.00 90.50 175 LYS A C 1
ATOM 1362 O O . LYS A 1 175 ? -25.500 1.557 28.356 1.00 90.50 175 LYS A O 1
ATOM 1367 N N . THR A 1 176 ? -23.390 2.282 28.648 1.00 87.75 176 THR A N 1
ATOM 1368 C CA . THR A 1 176 ? -22.899 1.098 29.364 1.00 87.75 176 THR A CA 1
ATOM 1369 C C . THR A 1 176 ? -23.679 0.827 30.649 1.00 87.75 176 THR A C 1
ATOM 1371 O O . THR A 1 176 ? -24.139 -0.290 30.837 1.00 87.75 176 THR A O 1
ATOM 1374 N N . ALA A 1 177 ? -23.942 1.845 31.477 1.00 90.38 177 ALA A N 1
ATOM 1375 C CA . ALA A 1 177 ? -24.759 1.692 32.689 1.00 90.38 177 ALA A CA 1
ATOM 1376 C C . ALA A 1 177 ? -26.156 1.117 32.391 1.00 90.38 177 ALA A C 1
ATOM 1378 O O . ALA A 1 177 ? -26.625 0.208 33.072 1.00 90.38 177 ALA A O 1
ATOM 1379 N N . ARG A 1 178 ? -26.799 1.612 31.322 1.00 88.56 178 ARG A N 1
ATOM 1380 C CA . ARG A 1 178 ? -28.096 1.101 30.857 1.00 88.56 178 ARG A CA 1
ATOM 1381 C C . ARG A 1 178 ? -28.008 -0.351 30.399 1.00 88.56 178 ARG A C 1
ATOM 1383 O O . ARG A 1 178 ? -28.900 -1.126 30.720 1.00 88.56 178 ARG A O 1
ATOM 1390 N N . HIS A 1 179 ? -26.947 -0.713 29.682 1.00 83.31 179 HIS A N 1
ATOM 1391 C CA . HIS A 1 179 ? -26.738 -2.086 29.229 1.00 83.31 179 HIS A CA 1
ATOM 1392 C C . HIS A 1 179 ? -26.503 -3.054 30.398 1.00 83.31 179 HIS A C 1
ATOM 1394 O O . HIS A 1 179 ? -27.104 -4.121 30.433 1.00 83.31 179 HIS A O 1
ATOM 1400 N N . LEU A 1 180 ? -25.722 -2.638 31.399 1.00 82.69 180 LEU A N 1
ATOM 1401 C CA . LEU A 1 180 ? -25.486 -3.393 32.637 1.00 82.69 180 LEU A CA 1
ATOM 1402 C C . LEU A 1 180 ? -26.685 -3.388 33.597 1.00 82.69 180 LEU A C 1
ATOM 1404 O O . LEU A 1 180 ? -26.637 -4.036 34.636 1.00 82.69 180 LEU A O 1
ATOM 1408 N N . ARG A 1 181 ? -27.753 -2.644 33.273 1.00 84.75 181 ARG A N 1
ATOM 1409 C CA . ARG A 1 181 ? -28.953 -2.472 34.110 1.00 84.75 181 ARG A CA 1
ATOM 1410 C C . ARG A 1 181 ? -28.650 -1.920 35.507 1.00 84.75 181 ARG A C 1
ATOM 1412 O O . ARG A 1 181 ? -29.373 -2.191 36.463 1.00 84.75 181 ARG A O 1
ATOM 1419 N N . VAL A 1 182 ? -27.604 -1.105 35.612 1.00 86.06 182 VAL A N 1
ATOM 1420 C CA . VAL A 1 182 ? -27.244 -0.389 36.838 1.00 86.06 182 VAL A CA 1
ATOM 1421 C C . VAL A 1 182 ? -27.788 1.042 36.746 1.00 86.06 182 VAL A C 1
ATOM 1423 O O . VAL A 1 182 ? -27.564 1.717 35.730 1.00 86.06 182 VAL A O 1
ATOM 1426 N N . PRO A 1 183 ? -28.482 1.560 37.777 1.00 91.62 183 PRO A N 1
ATOM 1427 C CA . PRO A 1 183 ? -28.916 2.952 37.801 1.00 91.62 183 PRO A CA 1
ATOM 1428 C C . PRO A 1 183 ? -27.734 3.904 37.589 1.00 91.62 183 PRO A C 1
ATOM 1430 O O . PRO A 1 183 ? -26.697 3.781 38.239 1.00 91.62 183 PRO A O 1
ATOM 1433 N N . GLN A 1 184 ? -27.884 4.874 36.677 1.00 92.06 184 GLN A N 1
ATOM 1434 C CA . GLN A 1 184 ? -26.764 5.723 36.247 1.00 92.06 184 GLN A CA 1
ATOM 1435 C C . GLN A 1 184 ? -26.084 6.429 37.426 1.00 92.06 184 GLN A C 1
ATOM 1437 O O . GLN A 1 184 ? -24.860 6.426 37.494 1.00 92.06 184 GLN A O 1
ATOM 1442 N N . GLN A 1 185 ? -26.845 7.002 38.365 1.00 93.12 185 GLN A N 1
ATOM 1443 C CA . GLN A 1 185 ? -26.252 7.679 39.523 1.00 93.12 185 GLN A CA 1
ATOM 1444 C C . GLN A 1 185 ? -25.413 6.726 40.380 1.00 93.12 185 GLN A C 1
ATOM 1446 O O . GLN A 1 185 ? -24.256 7.027 40.660 1.00 93.12 185 GLN A O 1
ATOM 1451 N N . THR A 1 186 ? -25.955 5.553 40.717 1.00 93.62 186 THR A N 1
ATOM 1452 C CA . THR A 1 186 ? -25.248 4.508 41.469 1.00 93.62 186 THR A CA 1
ATOM 1453 C C . THR A 1 186 ? -23.965 4.087 40.759 1.00 93.62 186 THR A C 1
ATOM 1455 O O . THR A 1 186 ? -22.909 4.019 41.381 1.00 93.62 186 THR A O 1
ATOM 1458 N N . PHE A 1 187 ? -24.030 3.894 39.440 1.00 94.88 187 PHE A N 1
ATOM 1459 C CA . PHE A 1 187 ? -22.873 3.539 38.624 1.00 94.88 187 PHE A CA 1
ATOM 1460 C C . PHE A 1 187 ? -21.780 4.618 38.660 1.00 94.88 187 PHE A C 1
ATOM 1462 O O . PHE A 1 187 ? -20.624 4.317 38.943 1.00 94.88 187 PHE A O 1
ATOM 1469 N N . PHE A 1 188 ? -22.124 5.890 38.428 1.00 94.31 188 PHE A N 1
ATOM 1470 C CA . PHE A 1 188 ? -21.141 6.981 38.470 1.00 94.31 188 PHE A CA 1
ATOM 1471 C C . PHE A 1 188 ? -20.561 7.200 39.874 1.00 94.31 188 PHE A C 1
ATOM 1473 O O . PHE A 1 188 ? -19.374 7.508 39.993 1.00 94.31 188 PHE A O 1
ATOM 1480 N N . ASN A 1 189 ? -21.359 7.004 40.925 1.00 94.12 189 ASN A N 1
ATOM 1481 C CA . ASN A 1 189 ? -20.886 7.081 42.306 1.00 94.12 189 ASN A CA 1
ATOM 1482 C C . ASN A 1 189 ? -19.882 5.964 42.612 1.00 94.12 189 ASN A C 1
ATOM 1484 O O . ASN A 1 189 ? -18.808 6.254 43.135 1.00 94.12 189 ASN A O 1
ATOM 1488 N N . ALA A 1 190 ? -20.175 4.726 42.201 1.00 94.19 190 ALA A N 1
ATOM 1489 C CA . ALA A 1 190 ? -19.262 3.596 42.355 1.00 94.19 190 ALA A CA 1
ATOM 1490 C C . ALA A 1 190 ? -17.946 3.818 41.588 1.00 94.19 190 ALA A C 1
ATOM 1492 O O . ALA A 1 190 ? -16.866 3.632 42.142 1.00 94.19 190 ALA A O 1
ATOM 1493 N N . LEU A 1 191 ? -18.009 4.325 40.350 1.00 95.19 191 LEU A N 1
ATOM 1494 C CA . LEU A 1 191 ? -16.813 4.664 39.565 1.00 95.19 191 LEU A CA 1
ATOM 1495 C C . LEU A 1 191 ? -15.960 5.763 40.212 1.00 95.19 191 LEU A C 1
ATOM 1497 O O . LEU A 1 191 ? -14.731 5.734 40.102 1.00 95.19 191 LEU A O 1
ATOM 1501 N N . LYS A 1 192 ? -16.599 6.736 40.871 1.00 93.44 192 LYS A N 1
ATOM 1502 C CA . LYS A 1 192 ? -15.910 7.796 41.616 1.00 93.44 192 LYS A CA 1
ATOM 1503 C C . LYS A 1 192 ? -15.257 7.239 42.883 1.00 93.44 192 LYS A C 1
ATOM 1505 O O . LYS A 1 192 ? -14.091 7.536 43.136 1.00 93.44 192 LYS A O 1
ATOM 1510 N N . GLN A 1 193 ? -15.985 6.423 43.646 1.00 94.12 193 GLN A N 1
ATOM 1511 C CA . GLN A 1 193 ? -15.508 5.790 44.878 1.00 94.12 193 GLN A CA 1
ATOM 1512 C C . GLN A 1 193 ? -14.315 4.865 44.610 1.00 94.12 193 GLN A C 1
ATOM 1514 O O . GLN A 1 193 ? -13.286 4.972 45.273 1.00 94.12 193 GLN A O 1
ATOM 1519 N N . ASP A 1 194 ? -14.407 4.054 43.558 1.00 94.69 194 ASP A N 1
ATOM 1520 C CA . ASP A 1 194 ? -13.353 3.135 43.120 1.00 94.69 194 ASP A CA 1
ATOM 1521 C C . ASP A 1 194 ? -12.193 3.826 42.398 1.00 94.69 194 ASP A C 1
ATOM 1523 O O . ASP A 1 194 ? -11.279 3.162 41.903 1.00 94.69 194 ASP A O 1
ATOM 1527 N N . LYS A 1 195 ? -12.228 5.161 42.303 1.00 95.00 195 LYS A N 1
ATOM 1528 C CA . LYS A 1 195 ? -11.207 5.975 41.642 1.00 95.00 195 LYS A CA 1
ATOM 1529 C C . LYS A 1 195 ? -10.972 5.557 40.183 1.00 95.00 195 LYS A C 1
ATOM 1531 O O . LYS A 1 195 ? -9.877 5.746 39.670 1.00 95.00 195 LYS A O 1
ATOM 1536 N N . VAL A 1 196 ? -11.987 5.051 39.486 1.00 95.38 196 VAL A N 1
ATOM 1537 C CA . VAL A 1 196 ? -11.881 4.694 38.060 1.00 95.38 196 VAL A CA 1
ATOM 1538 C C . VAL A 1 196 ? -11.810 5.950 37.196 1.00 95.38 196 VAL A C 1
ATOM 1540 O O . VAL A 1 196 ? -10.991 6.065 36.281 1.00 95.38 196 VAL A O 1
ATOM 1543 N N . LEU A 1 197 ? -12.656 6.920 37.538 1.00 94.50 197 LEU A N 1
ATOM 1544 C CA . LEU A 1 197 ? -12.781 8.198 36.854 1.00 94.50 197 LEU A CA 1
ATOM 1545 C C . LEU A 1 197 ? -12.489 9.346 37.818 1.00 94.50 197 LEU A C 1
ATOM 1547 O O . LEU A 1 197 ? -12.670 9.231 39.033 1.00 94.50 197 LEU A O 1
ATOM 1551 N N . PHE A 1 198 ? -12.084 10.478 37.265 1.00 93.69 198 PHE A N 1
ATOM 1552 C CA . PHE A 1 198 ? -11.978 11.742 37.981 1.00 93.69 198 PHE A CA 1
ATOM 1553 C C . PHE A 1 198 ? -12.466 12.888 37.091 1.00 93.69 198 PHE A C 1
ATOM 1555 O O . PHE A 1 198 ? -12.764 12.695 35.910 1.00 93.69 198 PHE A O 1
ATOM 1562 N N . ARG A 1 199 ? -12.600 14.074 37.682 1.00 91.56 199 ARG A N 1
ATOM 1563 C CA . ARG A 1 199 ? -12.829 15.325 36.960 1.00 91.56 199 ARG A CA 1
ATOM 1564 C C . ARG A 1 199 ? -11.673 16.256 37.275 1.00 91.56 199 ARG A C 1
ATOM 1566 O O . ARG A 1 199 ? -11.271 16.330 38.432 1.00 91.56 199 ARG A O 1
ATOM 1573 N N . GLU A 1 200 ? -11.153 16.925 36.256 1.00 87.75 200 GLU A N 1
ATOM 1574 C CA . GLU A 1 200 ? -10.080 17.915 36.411 1.00 87.75 200 GLU A CA 1
ATOM 1575 C C . GLU A 1 200 ? -10.586 19.188 37.097 1.00 87.75 200 GLU A C 1
ATOM 1577 O O . GLU A 1 200 ? -9.883 19.780 37.904 1.00 87.75 200 GLU A O 1
ATOM 1582 N N . PHE A 1 201 ? -11.837 19.563 36.825 1.00 89.12 201 PHE A N 1
ATOM 1583 C CA . PHE A 1 201 ? -12.520 20.701 37.432 1.00 89.12 201 PHE A CA 1
ATOM 1584 C C . PHE A 1 201 ? -14.000 20.373 37.677 1.00 89.12 201 PHE A C 1
ATOM 1586 O O . PHE A 1 201 ? -14.561 19.439 37.084 1.00 89.12 201 PHE A O 1
ATOM 1593 N N . GLU A 1 202 ? -14.659 21.119 38.566 1.00 85.88 202 GLU A N 1
ATOM 1594 C CA . GLU A 1 202 ? -16.086 20.931 38.837 1.00 85.88 202 GLU A CA 1
ATOM 1595 C C . GLU A 1 202 ? -16.929 21.192 37.583 1.00 85.88 202 GLU A C 1
ATOM 1597 O O . GLU A 1 202 ? -16.768 22.186 36.889 1.00 85.88 202 GLU A O 1
ATOM 1602 N N . GLY A 1 203 ? -17.821 20.256 37.252 1.00 84.12 203 GLY A N 1
ATOM 1603 C CA . GLY A 1 203 ? -18.603 20.307 36.010 1.00 84.12 203 GLY A CA 1
ATOM 1604 C C . GLY A 1 203 ? -17.852 19.868 34.743 1.00 84.12 203 GLY A C 1
ATOM 1605 O O . GLY A 1 203 ? -18.490 19.713 33.703 1.00 84.12 203 GLY A O 1
ATOM 1606 N N . GLY A 1 204 ? -16.548 19.587 34.828 1.00 87.31 204 GLY A N 1
ATOM 1607 C CA . GLY A 1 204 ? -15.747 19.088 33.710 1.00 87.31 204 GLY A CA 1
ATOM 1608 C C . GLY A 1 204 ? -16.093 17.660 33.264 1.00 87.31 204 GLY A C 1
ATOM 1609 O O . GLY A 1 204 ? -16.848 16.939 33.938 1.00 87.31 204 GLY A O 1
ATOM 1610 N N . PRO A 1 205 ? -15.549 17.221 32.113 1.00 90.56 205 PRO A N 1
ATOM 1611 C CA . PRO A 1 205 ? -15.780 15.880 31.603 1.00 90.56 205 PRO A CA 1
ATOM 1612 C C . PRO A 1 205 ? -15.196 14.828 32.548 1.00 90.56 205 PRO A C 1
ATOM 1614 O O . PRO A 1 205 ? -14.212 15.051 33.251 1.00 90.56 205 PRO A O 1
ATOM 1617 N N . TRP A 1 206 ? -15.806 13.645 32.557 1.00 93.50 206 TRP A N 1
ATOM 1618 C CA . TRP A 1 206 ? -15.210 12.497 33.229 1.00 93.50 206 TRP A CA 1
ATOM 1619 C C . TRP A 1 206 ? -13.987 12.039 32.447 1.00 93.50 206 TRP A C 1
ATOM 1621 O O . TRP A 1 206 ? -14.124 11.728 31.261 1.00 93.50 206 TRP A O 1
ATOM 1631 N N . VAL A 1 207 ? -12.844 11.963 33.124 1.00 93.75 207 VAL A N 1
ATOM 1632 C CA . VAL A 1 207 ? -11.558 11.509 32.586 1.00 93.75 207 VAL A CA 1
ATOM 1633 C C . VAL A 1 207 ? -11.176 10.196 33.282 1.00 93.75 207 VAL A C 1
ATOM 1635 O O . VAL A 1 207 ? -11.289 10.101 34.510 1.00 93.75 207 VAL A O 1
ATOM 1638 N N . PRO A 1 208 ? -10.747 9.154 32.549 1.00 95.62 208 PRO A N 1
ATOM 1639 C CA . PRO A 1 208 ? -10.320 7.902 33.158 1.00 95.62 208 PRO A CA 1
ATOM 1640 C C . PRO A 1 208 ? -8.924 8.057 33.755 1.00 95.62 208 PRO A C 1
ATOM 1642 O O . PRO A 1 208 ? -8.089 8.749 33.176 1.00 95.62 208 PRO A O 1
ATOM 1645 N N . ARG A 1 209 ? -8.629 7.414 34.891 1.00 95.12 209 ARG A N 1
ATOM 1646 C CA . ARG A 1 209 ? -7.254 7.421 35.429 1.00 95.12 209 ARG A CA 1
ATOM 1647 C C . ARG A 1 209 ? -6.293 6.644 34.526 1.00 95.12 209 ARG A C 1
ATOM 1649 O O . ARG A 1 209 ? -6.716 5.716 33.841 1.00 95.12 209 ARG A O 1
ATOM 1656 N N . ALA A 1 210 ? -5.005 6.998 34.582 1.00 91.94 210 ALA A N 1
ATOM 1657 C CA . ALA A 1 210 ? -3.937 6.402 33.769 1.00 91.94 210 ALA A CA 1
ATOM 1658 C C . ALA A 1 210 ? -3.972 4.865 33.772 1.00 91.94 210 ALA A C 1
ATOM 1660 O O . ALA A 1 210 ? -4.066 4.272 32.705 1.00 91.94 210 ALA A O 1
ATOM 1661 N N . LEU A 1 211 ? -4.098 4.248 34.953 1.00 93.00 211 LEU A N 1
ATOM 1662 C CA . LEU A 1 211 ? -4.202 2.793 35.118 1.00 93.00 211 LEU A CA 1
ATOM 1663 C C . LEU A 1 211 ? -5.279 2.141 34.227 1.00 93.00 211 LEU A C 1
ATOM 1665 O O . LEU A 1 211 ? -5.074 1.059 33.691 1.00 93.00 211 LEU A O 1
ATOM 1669 N N . PHE A 1 212 ? -6.445 2.773 34.066 1.00 93.12 212 PHE A N 1
ATOM 1670 C CA . PHE A 1 212 ? -7.547 2.207 33.275 1.00 93.12 212 PHE A CA 1
ATOM 1671 C C . PHE A 1 212 ? -7.396 2.474 31.774 1.00 93.12 212 PHE A C 1
ATOM 1673 O O . PHE A 1 212 ? -7.996 1.753 30.976 1.00 93.12 212 PHE A O 1
ATOM 1680 N N . ARG A 1 213 ? -6.592 3.477 31.398 1.00 89.62 213 ARG A N 1
ATOM 1681 C CA . ARG A 1 213 ? -6.186 3.717 30.007 1.00 89.62 213 ARG A CA 1
ATOM 1682 C C . ARG A 1 213 ? -5.097 2.739 29.582 1.00 89.62 213 ARG A C 1
ATOM 1684 O O . ARG A 1 213 ? -5.219 2.135 28.530 1.00 89.62 213 ARG A O 1
ATOM 1691 N N . GLU A 1 214 ? -4.091 2.537 30.430 1.00 86.50 214 GLU A N 1
ATOM 1692 C CA . GLU A 1 214 ? -2.990 1.588 30.205 1.00 86.50 214 GLU A CA 1
ATOM 1693 C C . GLU A 1 214 ? -3.496 0.147 30.117 1.00 86.50 214 GLU A C 1
ATOM 1695 O O . GLU A 1 214 ? -3.078 -0.603 29.246 1.00 86.50 214 GLU A O 1
ATOM 1700 N N . LYS A 1 215 ? -4.474 -0.225 30.955 1.00 87.50 215 LYS A N 1
ATOM 1701 C CA . LYS A 1 215 ? -5.168 -1.521 30.857 1.00 87.50 215 LYS A CA 1
ATOM 1702 C C . LYS A 1 215 ? -6.123 -1.632 29.663 1.00 87.50 215 LYS A C 1
ATOM 1704 O O . LYS A 1 215 ? -6.768 -2.663 29.511 1.00 87.50 215 LYS A O 1
ATOM 1709 N N . GLY A 1 216 ? -6.301 -0.566 28.881 1.00 88.69 216 GLY A N 1
ATOM 1710 C CA . GLY A 1 216 ? -7.183 -0.569 27.717 1.00 88.69 216 GLY A CA 1
ATOM 1711 C C . GLY A 1 216 ? -8.682 -0.706 28.035 1.00 88.69 216 GLY A C 1
ATOM 1712 O O . GLY A 1 216 ? -9.491 -1.041 27.173 1.00 88.69 216 GLY A O 1
ATOM 1713 N N . LEU A 1 217 ? -9.104 -0.442 29.271 1.00 90.50 217 LEU A N 1
ATOM 1714 C CA . LEU A 1 217 ? -10.518 -0.552 29.655 1.00 90.50 217 LEU A CA 1
ATOM 1715 C C . LEU A 1 217 ? -11.321 0.682 29.218 1.00 90.50 217 LEU A C 1
ATOM 1717 O O . LEU A 1 217 ? -12.517 0.593 28.934 1.00 90.50 217 LEU A O 1
ATOM 1721 N N . LEU A 1 218 ? -10.673 1.850 29.197 1.00 93.06 218 LEU A N 1
ATOM 1722 C CA . LEU A 1 218 ? -11.306 3.142 28.942 1.00 93.06 218 LEU A CA 1
ATOM 1723 C C . LEU A 1 218 ? -10.441 4.017 28.037 1.00 93.06 218 LEU A C 1
ATOM 1725 O O . LEU A 1 218 ? -9.227 4.097 28.211 1.00 93.06 218 LEU A O 1
ATOM 1729 N N . VAL A 1 219 ? -11.091 4.751 27.137 1.00 90.94 219 VAL A N 1
ATOM 1730 C CA . VAL A 1 219 ? -10.452 5.701 26.214 1.00 90.94 219 VAL A CA 1
ATOM 1731 C C . VAL A 1 219 ? -11.086 7.077 26.400 1.00 90.94 219 VAL A C 1
ATOM 1733 O O . VAL A 1 219 ? -12.294 7.180 26.596 1.00 90.94 219 VAL A O 1
ATOM 1736 N N . PHE A 1 220 ? -10.303 8.153 26.341 1.00 90.62 220 PHE A N 1
ATOM 1737 C CA . PHE A 1 220 ? -10.820 9.523 26.382 1.00 90.62 220 PHE A CA 1
ATOM 1738 C C . PHE A 1 220 ? -10.724 10.149 24.988 1.00 90.62 220 PHE A C 1
ATOM 1740 O O . PHE A 1 220 ? -9.628 10.273 24.453 1.00 90.62 220 PHE A O 1
ATOM 1747 N N . GLN A 1 221 ? -11.862 10.505 24.385 1.00 86.94 221 GLN A N 1
ATOM 1748 C CA . GLN A 1 221 ? -11.934 11.016 23.010 1.00 86.94 221 GLN A CA 1
ATOM 1749 C C . GLN A 1 221 ? -12.529 12.423 22.957 1.00 86.94 221 GLN A C 1
ATOM 1751 O O . GLN A 1 221 ? -13.501 12.715 23.655 1.00 86.94 221 GLN A O 1
ATOM 1756 N N . ALA A 1 222 ? -12.005 13.270 22.070 1.00 82.44 222 ALA A N 1
ATOM 1757 C CA . ALA A 1 222 ? -12.657 14.520 21.699 1.00 82.44 222 ALA A CA 1
ATOM 1758 C C . ALA A 1 222 ? -13.892 14.233 20.826 1.00 82.44 222 ALA A C 1
ATOM 1760 O O . ALA A 1 222 ? -13.857 13.414 19.906 1.00 82.44 222 ALA A O 1
ATOM 1761 N N . ARG A 1 223 ? -15.007 14.896 21.126 1.00 78.88 223 ARG A N 1
ATOM 1762 C CA . ARG A 1 223 ? -16.286 14.776 20.422 1.00 78.88 223 ARG A CA 1
ATOM 1763 C C . ARG A 1 223 ? -16.790 16.153 20.030 1.00 78.88 223 ARG A C 1
ATOM 1765 O O . ARG A 1 223 ? -16.599 17.124 20.755 1.00 78.88 223 ARG A O 1
ATOM 1772 N N . VAL A 1 224 ? -17.493 16.206 18.907 1.00 77.50 224 VAL A N 1
ATOM 1773 C CA . VAL A 1 224 ? -18.189 17.405 18.437 1.00 77.50 224 VAL A CA 1
ATOM 1774 C C . VAL A 1 224 ? -19.696 17.179 18.620 1.00 77.50 224 VAL A C 1
ATOM 1776 O O . VAL A 1 224 ? -20.193 16.095 18.291 1.00 77.50 224 VAL A O 1
ATOM 1779 N N . PRO A 1 225 ? -20.446 18.138 19.189 1.00 76.44 225 PRO A N 1
ATOM 1780 C CA . PRO A 1 225 ? -21.884 18.017 19.362 1.00 76.44 225 PRO A CA 1
ATOM 1781 C C . PRO A 1 225 ? -22.581 17.912 18.002 1.00 76.44 225 PRO A C 1
ATOM 1783 O O . PRO A 1 225 ? -22.198 18.553 17.026 1.00 76.44 225 PRO A O 1
ATOM 1786 N N . ARG A 1 226 ? -23.648 17.105 17.946 1.00 74.69 226 ARG A N 1
ATOM 1787 C CA . ARG A 1 226 ? -24.413 16.876 16.706 1.00 74.69 226 ARG A CA 1
ATOM 1788 C C . ARG A 1 226 ? -25.129 18.121 16.184 1.00 74.69 226 ARG A C 1
ATOM 1790 O O . ARG A 1 226 ? -25.356 18.220 14.988 1.00 74.69 226 ARG A O 1
ATOM 1797 N N . ARG A 1 227 ? -25.541 19.028 17.073 1.00 74.44 227 ARG A N 1
ATOM 1798 C CA . ARG A 1 227 ? -26.168 20.301 16.702 1.00 74.44 227 ARG A CA 1
ATOM 1799 C C . ARG A 1 227 ? -25.133 21.401 16.861 1.00 74.44 227 ARG A C 1
ATOM 1801 O O . ARG A 1 227 ? -24.640 21.607 17.967 1.00 74.44 227 ARG A O 1
ATOM 1808 N N . GLN A 1 228 ? -24.831 22.072 15.760 1.00 71.81 228 GLN A N 1
ATOM 1809 C CA . GLN A 1 228 ? -23.962 23.241 15.714 1.00 71.81 228 GLN A CA 1
ATOM 1810 C C . GLN A 1 228 ? -24.798 24.429 15.248 1.00 71.81 228 GLN A C 1
ATOM 1812 O O . GLN A 1 228 ? -25.714 24.258 14.441 1.00 71.81 228 GLN A O 1
ATOM 1817 N N . GLN A 1 229 ? -24.519 25.611 15.791 1.00 74.75 229 GLN A N 1
ATOM 1818 C CA . GLN A 1 229 ? -25.145 26.830 15.300 1.00 74.75 229 GLN A CA 1
ATOM 1819 C C . GLN A 1 229 ? -24.455 27.246 13.994 1.00 74.75 229 GLN A C 1
ATOM 1821 O O . GLN A 1 229 ? -23.223 27.216 13.935 1.00 74.75 229 GLN A O 1
ATOM 1826 N N . PRO A 1 230 ? -25.207 27.615 12.944 1.00 69.81 230 PRO A N 1
ATOM 1827 C CA . PRO A 1 230 ? -24.615 28.119 11.711 1.00 69.81 230 PRO A CA 1
ATOM 1828 C C . PRO A 1 230 ? -23.742 29.351 11.997 1.00 69.81 230 PRO A C 1
ATOM 1830 O O . PRO A 1 230 ? -24.223 30.322 12.571 1.00 69.81 230 PRO A O 1
ATOM 1833 N N . GLY A 1 231 ? -22.464 29.303 11.609 1.00 71.38 231 GLY A N 1
ATOM 1834 C CA . GLY A 1 231 ? -21.515 30.415 11.763 1.00 71.38 231 GLY A CA 1
ATOM 1835 C C . GLY A 1 231 ? -20.675 30.420 13.048 1.00 71.38 231 GLY A C 1
ATOM 1836 O O . GLY A 1 231 ? -19.778 31.250 13.161 1.00 71.38 231 GLY A O 1
ATOM 1837 N N . GLU A 1 232 ? -20.899 29.498 13.992 1.00 73.38 232 GLU A N 1
ATOM 1838 C CA . GLU A 1 232 ? -20.052 29.345 15.185 1.00 73.38 232 GLU A CA 1
ATOM 1839 C C . GLU A 1 232 ? -19.011 28.228 14.975 1.00 73.38 232 GLU A C 1
ATOM 1841 O O . GLU A 1 232 ? -19.307 27.197 14.369 1.00 73.38 232 GLU A O 1
ATOM 1846 N N . GLN A 1 233 ? -17.783 28.410 15.476 1.00 68.81 233 GLN A N 1
ATOM 1847 C CA . GLN A 1 233 ? -16.760 27.361 15.412 1.00 68.81 233 GLN A CA 1
ATOM 1848 C C . GLN A 1 233 ? -17.217 26.097 16.170 1.00 68.81 233 GLN A C 1
ATOM 1850 O O . GLN A 1 233 ? -17.834 26.204 17.237 1.00 68.81 233 GLN A O 1
ATOM 1855 N N . PRO A 1 234 ? -16.901 24.888 15.666 1.00 69.06 234 PRO A N 1
ATOM 1856 C CA . PRO A 1 234 ? -17.318 23.640 16.295 1.00 69.06 234 PRO A CA 1
ATOM 1857 C C . PRO A 1 234 ? -16.703 23.500 17.693 1.00 69.06 234 PRO A C 1
ATOM 1859 O O . PRO A 1 234 ? -15.507 23.264 17.850 1.00 69.06 234 PRO A O 1
ATOM 1862 N N . LYS A 1 235 ? -17.538 23.598 18.731 1.00 72.12 235 LYS A N 1
ATOM 1863 C CA . LYS A 1 235 ? -17.123 23.372 20.123 1.00 72.12 235 LYS A CA 1
ATOM 1864 C C . LYS A 1 235 ? -16.843 21.887 20.344 1.00 72.12 235 LYS A C 1
ATOM 1866 O O . LYS A 1 235 ? -17.775 21.088 20.363 1.00 72.12 235 LYS A O 1
ATOM 1871 N N . SER A 1 236 ? -15.587 21.497 20.540 1.00 78.81 236 SER A N 1
ATOM 1872 C CA . SER A 1 236 ? -15.240 20.126 20.932 1.00 78.81 236 SER A CA 1
ATOM 1873 C C . SER A 1 236 ? -15.314 19.936 22.449 1.00 78.81 236 SER A C 1
ATOM 1875 O O . SER A 1 236 ? -14.893 20.813 23.200 1.00 78.81 236 SER A O 1
ATOM 1877 N N . TYR A 1 237 ? -15.772 18.773 22.910 1.00 81.06 237 TYR A N 1
ATOM 1878 C CA . TYR A 1 237 ? -15.708 18.373 24.318 1.00 81.06 237 TYR A CA 1
ATOM 1879 C C . TYR A 1 237 ? -15.091 16.979 24.465 1.00 81.06 237 TYR A C 1
ATOM 1881 O O . TYR A 1 237 ? -15.254 16.119 23.602 1.00 81.06 237 TYR A O 1
ATOM 1889 N N . GLY A 1 238 ? -14.384 16.735 25.568 1.00 86.12 238 GLY A N 1
ATOM 1890 C CA . GLY A 1 238 ? -13.824 15.419 25.874 1.00 86.12 238 GLY A CA 1
ATOM 1891 C C . GLY A 1 238 ? -14.866 14.462 26.459 1.00 86.12 238 GLY A C 1
ATOM 1892 O O . GLY A 1 238 ? -15.707 14.855 27.270 1.00 86.12 238 GLY A O 1
ATOM 1893 N N . GLN A 1 239 ? -14.824 13.190 26.068 1.00 90.75 239 GLN A N 1
ATOM 1894 C CA . GLN A 1 239 ? -15.735 12.160 26.555 1.00 90.75 239 GLN A CA 1
ATOM 1895 C C . GLN A 1 239 ? -15.009 10.831 26.788 1.00 90.75 239 GLN A C 1
ATOM 1897 O O . GLN A 1 239 ? -14.330 10.316 25.904 1.00 90.75 239 GLN A O 1
ATOM 1902 N N . THR A 1 240 ? -15.217 10.234 27.968 1.00 94.12 240 THR A N 1
ATOM 1903 C CA . THR A 1 240 ? -14.784 8.855 28.236 1.00 94.12 240 THR A CA 1
ATOM 1904 C C . THR A 1 240 ? -15.679 7.849 27.515 1.00 94.12 240 THR A C 1
ATOM 1906 O O . THR A 1 240 ? -16.911 7.866 27.654 1.00 94.12 240 THR A O 1
ATOM 1909 N N . MET A 1 241 ? -15.026 6.944 26.802 1.00 91.81 241 MET A N 1
ATOM 1910 C CA . MET A 1 241 ? -15.573 5.820 26.065 1.00 91.81 241 MET A CA 1
ATOM 1911 C C . MET A 1 241 ? -15.100 4.506 26.693 1.00 91.81 241 MET A C 1
ATOM 1913 O O . MET A 1 241 ? -14.020 4.433 27.281 1.00 91.81 241 MET A O 1
ATOM 1917 N N . VAL A 1 242 ? -15.933 3.480 26.578 1.00 91.50 242 VAL A N 1
ATOM 1918 C CA . VAL A 1 242 ? -15.720 2.149 27.147 1.00 91.50 242 VAL A CA 1
ATOM 1919 C C . VAL A 1 242 ? -15.458 1.165 26.015 1.00 91.50 242 VAL A C 1
ATOM 1921 O O . VAL A 1 242 ? -16.236 1.130 25.058 1.00 91.50 242 VAL A O 1
ATOM 1924 N N . THR A 1 243 ? -14.377 0.395 26.133 1.00 90.31 243 THR A N 1
ATOM 1925 C CA . THR A 1 243 ? -13.998 -0.676 25.196 1.00 90.31 243 THR A CA 1
ATOM 1926 C C . THR A 1 243 ? -14.741 -1.976 25.512 1.00 90.31 243 THR A C 1
ATOM 1928 O O . THR A 1 243 ? -15.379 -2.080 26.561 1.00 90.31 243 THR A O 1
ATOM 1931 N N . ALA A 1 244 ? -14.648 -2.989 24.647 1.00 85.12 244 ALA A N 1
ATOM 1932 C CA . ALA A 1 244 ? -15.225 -4.311 24.918 1.00 85.12 244 ALA A CA 1
ATOM 1933 C C . ALA A 1 244 ? -14.692 -4.909 26.237 1.00 85.12 244 ALA A C 1
ATOM 1935 O O . ALA A 1 244 ? -15.475 -5.288 27.110 1.00 85.12 244 ALA A O 1
ATOM 1936 N N . ALA A 1 245 ? -13.370 -4.857 26.441 1.00 86.06 245 ALA A N 1
ATOM 1937 C CA . ALA A 1 245 ? -12.722 -5.260 27.690 1.00 86.06 245 ALA A CA 1
ATOM 1938 C C . ALA A 1 245 ? -13.220 -4.441 28.897 1.00 86.06 245 ALA A C 1
ATOM 1940 O O . ALA A 1 245 ? -13.446 -4.977 29.985 1.00 86.06 245 ALA A O 1
ATOM 1941 N N . GLY A 1 246 ? -13.457 -3.139 28.706 1.00 88.94 246 GLY A N 1
ATOM 1942 C CA . GLY A 1 246 ? -14.059 -2.275 29.719 1.00 88.94 246 GLY A CA 1
ATOM 1943 C C . GLY A 1 246 ? -15.477 -2.696 30.110 1.00 88.94 246 GLY A C 1
ATOM 1944 O O . GLY A 1 246 ? -15.808 -2.695 31.297 1.00 88.94 246 GLY A O 1
ATOM 1945 N N . VAL A 1 247 ? -16.313 -3.080 29.139 1.00 85.69 247 VAL A N 1
ATOM 1946 C CA . VAL A 1 247 ? -17.678 -3.573 29.395 1.00 85.69 247 VAL A CA 1
ATOM 1947 C C . VAL A 1 247 ? -17.641 -4.879 30.182 1.00 85.69 247 VAL A C 1
ATOM 1949 O O . VAL A 1 247 ? -18.364 -5.003 31.173 1.00 85.69 247 VAL A O 1
ATOM 1952 N N . GLU A 1 248 ? -16.779 -5.821 29.797 1.00 86.12 248 GLU A N 1
ATOM 1953 C CA . GLU A 1 248 ? -16.617 -7.087 30.515 1.00 86.12 248 GLU A CA 1
ATOM 1954 C C . GLU A 1 248 ? -16.165 -6.853 31.964 1.00 86.12 248 GLU A C 1
ATOM 1956 O O . GLU A 1 248 ? -16.759 -7.384 32.909 1.00 86.12 248 GLU A O 1
ATOM 1961 N N . TRP A 1 249 ? -15.163 -5.992 32.156 1.00 91.50 249 TRP A N 1
ATOM 1962 C CA . TRP A 1 249 ? -14.672 -5.628 33.481 1.00 91.50 249 TRP A CA 1
ATOM 1963 C C . TRP A 1 249 ? -15.760 -4.971 34.337 1.00 91.50 249 TRP A C 1
ATOM 1965 O O . TRP A 1 249 ? -15.940 -5.338 35.502 1.00 91.50 249 TRP A O 1
ATOM 1975 N N . PHE A 1 250 ? -16.532 -4.042 33.765 1.00 91.00 250 PHE A N 1
ATOM 1976 C CA . PHE A 1 250 ? -17.653 -3.422 34.466 1.00 91.00 250 PHE A CA 1
ATOM 1977 C C . PHE A 1 250 ? -18.757 -4.419 34.812 1.00 91.00 250 PHE A C 1
ATOM 1979 O O . PHE A 1 250 ? -19.320 -4.316 35.899 1.00 91.00 250 PHE A O 1
ATOM 1986 N N . SER A 1 251 ? -19.054 -5.383 33.937 1.00 86.19 251 SER A N 1
ATOM 1987 C CA . SER A 1 251 ? -20.038 -6.432 34.219 1.00 86.19 251 SER A CA 1
ATOM 1988 C C . SER A 1 251 ? -19.605 -7.289 35.407 1.00 86.19 251 SER A C 1
ATOM 1990 O O . SER A 1 251 ? -20.388 -7.494 36.334 1.00 86.19 251 SER A O 1
ATOM 1992 N N . LYS A 1 252 ? -18.337 -7.723 35.434 1.00 87.06 252 LYS A N 1
ATOM 1993 C CA . LYS A 1 252 ? -17.778 -8.505 36.550 1.00 87.06 252 LYS A CA 1
ATOM 1994 C C . LYS A 1 252 ? -17.761 -7.706 37.855 1.00 87.06 252 LYS A C 1
ATOM 1996 O O . LYS A 1 252 ? -18.097 -8.241 38.906 1.00 87.06 252 LYS A O 1
ATOM 2001 N N . LYS A 1 253 ? -17.391 -6.422 37.797 1.00 91.25 253 LYS A N 1
ATOM 2002 C CA . LYS A 1 253 ? -17.220 -5.594 38.998 1.00 91.25 253 LYS A CA 1
ATOM 2003 C C . LYS A 1 253 ? -18.528 -5.033 39.553 1.00 91.25 253 LYS A C 1
ATOM 2005 O O . LYS A 1 253 ? -18.744 -5.092 40.757 1.00 91.25 253 LYS A O 1
ATOM 2010 N N . TYR A 1 254 ? -19.391 -4.488 38.700 1.00 90.56 254 TYR A N 1
ATOM 2011 C CA . TYR A 1 254 ? -20.600 -3.756 39.096 1.00 90.56 254 TYR A CA 1
ATOM 2012 C C . TYR A 1 254 ? -21.898 -4.518 38.824 1.00 90.56 254 TYR A C 1
ATOM 2014 O O . TYR A 1 254 ? -22.972 -3.980 39.083 1.00 90.56 254 TYR A O 1
ATOM 2022 N N . GLY A 1 255 ? -21.830 -5.764 38.344 1.00 79.75 255 GLY A N 1
ATOM 2023 C CA . GLY A 1 255 ? -23.015 -6.588 38.089 1.00 79.75 255 GLY A CA 1
ATOM 2024 C C . GLY A 1 255 ? -23.903 -6.784 39.323 1.00 79.75 255 GLY A C 1
ATOM 2025 O O . GLY A 1 255 ? -25.120 -6.842 39.196 1.00 79.75 255 GLY A O 1
ATOM 2026 N N . HIS A 1 256 ? -23.320 -6.773 40.526 1.00 86.19 256 HIS A N 1
ATOM 2027 C CA . HIS A 1 256 ? -24.057 -6.843 41.793 1.00 86.19 256 HIS A CA 1
ATOM 2028 C C . HIS A 1 256 ? -24.935 -5.607 42.080 1.00 86.19 256 HIS A C 1
ATOM 2030 O O . HIS A 1 256 ? -25.812 -5.668 42.934 1.00 86.19 256 HIS A O 1
ATOM 2036 N N . LEU A 1 257 ? -24.715 -4.488 41.378 1.00 87.12 257 LEU A N 1
ATOM 2037 C CA . LEU A 1 257 ? -25.522 -3.265 41.484 1.00 87.12 257 LEU A CA 1
ATOM 2038 C C . LEU A 1 257 ? -26.695 -3.248 40.492 1.00 87.12 257 LEU A C 1
ATOM 2040 O O . LEU A 1 257 ? -27.434 -2.260 40.431 1.00 87.12 257 LEU A O 1
ATOM 2044 N N . ALA A 1 258 ? -26.837 -4.288 39.665 1.00 82.94 258 ALA A N 1
ATOM 2045 C CA . ALA A 1 258 ? -27.910 -4.368 38.691 1.00 82.94 258 ALA A CA 1
ATOM 2046 C C . ALA A 1 258 ? -29.262 -4.493 39.401 1.00 82.94 258 ALA A C 1
ATOM 2048 O O . ALA A 1 258 ? -29.464 -5.340 40.270 1.00 82.94 258 ALA A O 1
ATOM 2049 N N . THR A 1 259 ? -30.209 -3.647 39.011 1.00 79.50 259 THR A N 1
ATOM 2050 C CA . THR A 1 259 ? -31.577 -3.723 39.526 1.00 79.50 259 THR A CA 1
ATOM 2051 C C . THR A 1 259 ? -32.405 -4.688 38.672 1.00 79.50 259 THR A C 1
ATOM 2053 O O . THR A 1 259 ? -32.276 -4.652 37.441 1.00 79.50 259 THR A O 1
ATOM 2056 N N . PRO A 1 260 ? -33.272 -5.524 39.274 1.00 71.25 260 PRO A N 1
ATOM 2057 C CA . PRO A 1 260 ? -34.163 -6.401 38.520 1.00 71.25 260 PRO A CA 1
ATOM 2058 C C . PRO A 1 260 ? -35.098 -5.588 37.614 1.00 71.25 260 PRO A C 1
ATOM 2060 O O . PRO A 1 260 ? -35.443 -4.444 37.917 1.00 71.25 260 PRO A O 1
ATOM 2063 N N . ILE A 1 261 ? -35.495 -6.180 36.482 1.00 63.19 261 ILE A N 1
ATOM 2064 C CA . ILE A 1 261 ? -36.439 -5.555 35.547 1.00 63.19 261 ILE A CA 1
ATOM 2065 C C . ILE A 1 261 ? -37.745 -5.312 36.321 1.00 63.19 261 ILE A C 1
ATOM 2067 O O . ILE A 1 261 ? -38.315 -6.282 36.826 1.00 63.19 261 ILE A O 1
ATOM 2071 N N . PRO A 1 262 ? -38.233 -4.062 36.442 1.00 62.31 262 PRO A N 1
ATOM 2072 C CA . PRO A 1 262 ? -39.542 -3.838 37.034 1.00 62.31 262 PRO A CA 1
ATOM 2073 C C . PRO A 1 262 ? -40.582 -4.579 36.184 1.00 62.31 262 PRO A C 1
ATOM 2075 O O . PRO A 1 262 ? -40.488 -4.521 34.953 1.00 62.31 262 PRO A O 1
ATOM 2078 N N . PRO A 1 263 ? -41.556 -5.277 36.794 1.00 63.16 263 PRO A N 1
ATOM 2079 C CA . PRO A 1 263 ? -42.596 -5.947 36.027 1.00 63.16 263 PRO A CA 1
ATOM 2080 C C . PRO A 1 263 ? -43.247 -4.939 35.070 1.00 63.16 263 PRO A C 1
ATOM 2082 O O . PRO A 1 263 ? -43.341 -3.751 35.418 1.00 63.16 263 PRO A O 1
ATOM 2085 N N . PRO A 1 264 ? -43.654 -5.370 33.858 1.00 65.88 264 PRO A N 1
ATOM 2086 C CA . PRO A 1 264 ? -44.340 -4.488 32.927 1.00 65.88 264 PRO A CA 1
ATOM 2087 C C . PRO A 1 264 ? -45.477 -3.820 33.689 1.00 65.88 264 PRO A C 1
ATOM 2089 O O . PRO A 1 264 ? -46.263 -4.497 34.353 1.00 65.88 264 PRO A O 1
ATOM 2092 N N . ARG A 1 265 ? -45.499 -2.482 33.678 1.00 61.12 265 ARG A N 1
ATOM 2093 C CA . ARG A 1 265 ? -46.532 -1.719 34.373 1.00 61.12 265 ARG A CA 1
ATOM 2094 C C . ARG A 1 265 ? -47.870 -2.210 33.837 1.00 61.12 265 ARG A C 1
ATOM 2096 O O . ARG A 1 265 ? -48.183 -1.950 32.680 1.00 61.12 265 ARG A O 1
ATOM 2103 N N . ALA A 1 266 ? -48.623 -2.944 34.658 1.00 55.44 266 ALA A N 1
ATOM 2104 C CA . ALA A 1 266 ? -50.013 -3.230 34.364 1.00 55.44 266 ALA A CA 1
ATOM 2105 C C . ALA A 1 266 ? -50.668 -1.872 34.116 1.00 55.44 266 ALA A C 1
ATOM 2107 O O . ALA A 1 266 ? -50.532 -0.963 34.937 1.00 55.44 266 ALA A O 1
ATOM 2108 N N . ASN A 1 267 ? -51.254 -1.707 32.934 1.00 49.38 267 ASN A N 1
ATOM 2109 C CA . ASN A 1 267 ? -51.894 -0.472 32.521 1.00 49.38 267 ASN A CA 1
ATOM 2110 C C . ASN A 1 267 ? -52.895 -0.059 33.607 1.00 49.38 267 ASN A C 1
ATOM 2112 O O . ASN A 1 267 ? -53.976 -0.635 33.708 1.00 49.38 267 ASN A O 1
ATOM 2116 N N . CYS A 1 268 ? -52.533 0.927 34.432 1.00 46.47 268 CYS A N 1
ATOM 2117 C CA . CYS A 1 268 ? -53.477 1.645 35.273 1.00 46.47 268 CYS A CA 1
ATOM 2118 C C . CYS A 1 268 ? -54.384 2.442 34.333 1.00 46.47 268 CYS A C 1
ATOM 2120 O O . CYS A 1 268 ? -54.165 3.629 34.093 1.00 46.47 268 CYS A O 1
ATOM 2122 N N . TRP A 1 269 ? -55.390 1.770 33.777 1.00 47.22 269 TRP A N 1
ATOM 2123 C CA . TRP A 1 269 ? -56.563 2.395 33.189 1.00 47.22 269 TRP A CA 1
ATOM 2124 C C . TRP A 1 269 ? -57.310 3.116 34.310 1.00 47.22 269 TRP A C 1
ATOM 2126 O O . TRP A 1 269 ? -58.222 2.580 34.930 1.00 47.22 269 TRP A O 1
ATOM 2136 N N . ARG A 1 270 ? -56.878 4.339 34.621 1.00 49.06 270 ARG A N 1
ATOM 2137 C CA . ARG A 1 270 ? -57.615 5.267 35.479 1.00 49.06 270 ARG A CA 1
ATOM 2138 C C . ARG A 1 270 ? -58.144 6.418 34.635 1.00 49.06 270 ARG A C 1
ATOM 2140 O O . ARG A 1 270 ? -57.770 7.555 34.867 1.00 49.06 270 ARG A O 1
ATOM 2147 N N . TRP A 1 271 ? -58.990 6.089 33.663 1.00 45.06 271 TRP A N 1
ATOM 2148 C CA . TRP A 1 271 ? -59.888 7.018 32.973 1.00 45.06 271 TRP A CA 1
ATOM 2149 C C . TRP A 1 271 ? -61.111 6.234 32.484 1.00 45.06 271 TRP A C 1
ATOM 2151 O O . TRP A 1 271 ? -61.116 5.727 31.372 1.00 45.06 271 TRP A O 1
ATOM 2161 N N . LEU A 1 272 ? -62.103 6.072 33.364 1.00 48.34 272 LEU A N 1
ATOM 2162 C CA . LEU A 1 272 ? -63.506 5.791 33.025 1.00 48.34 272 LEU A CA 1
ATOM 2163 C C . LEU A 1 272 ? -64.357 6.035 34.279 1.00 48.34 272 LEU A C 1
ATOM 2165 O O . LEU A 1 272 ? -64.687 5.134 35.046 1.00 48.34 272 LEU A O 1
ATOM 2169 N N . ARG A 1 273 ? -64.609 7.318 34.535 1.00 49.50 273 ARG A N 1
ATOM 2170 C CA . ARG A 1 273 ? -65.822 7.806 35.194 1.00 49.50 273 ARG A CA 1
ATOM 2171 C C . ARG A 1 273 ? -65.989 9.279 34.827 1.00 49.50 273 ARG A C 1
ATOM 2173 O O . ARG A 1 273 ? -65.462 10.152 35.508 1.00 49.50 273 ARG A O 1
ATOM 2180 N N . ALA A 1 274 ? -66.655 9.500 33.706 1.00 45.34 274 ALA A N 1
ATOM 2181 C CA . ALA A 1 274 ? -67.475 10.664 33.404 1.00 45.34 274 ALA A CA 1
ATOM 2182 C C . ALA A 1 274 ? -68.364 10.259 32.218 1.00 45.34 274 ALA A C 1
ATOM 2184 O O . ALA A 1 274 ? -67.848 9.675 31.267 1.00 45.34 274 ALA A O 1
ATOM 2185 N N . ASP A 1 275 ? -69.655 10.552 32.353 1.00 46.03 275 ASP A N 1
ATOM 2186 C CA . ASP A 1 275 ? -70.739 10.459 31.364 1.00 46.03 275 ASP A CA 1
ATOM 2187 C C . ASP A 1 275 ? -71.416 9.085 31.189 1.00 46.03 275 ASP A C 1
ATOM 2189 O O . ASP A 1 275 ? -71.108 8.328 30.274 1.00 46.03 275 ASP A O 1
ATOM 2193 N N . GLU A 1 276 ? -72.309 8.739 32.127 1.00 42.03 276 GLU A N 1
ATOM 2194 C CA . GLU A 1 276 ? -73.788 8.802 31.990 1.00 42.03 276 GLU A CA 1
ATOM 2195 C C . GLU A 1 276 ? -74.477 8.448 33.323 1.00 42.03 276 GLU A C 1
ATOM 2197 O O . GLU A 1 276 ? -73.993 7.532 34.033 1.00 42.03 276 GLU A O 1
#